Protein 5JQC (pdb70)

Radius of gyration: 29.65 Å; Cα contacts (8 Å, |Δi|>4): 615; chains: 1; bounding box: 60×85×47 Å

InterPro domains:
  IPR002901 Mannosyl-glycoprotein endo-beta-N-acetylglucosamidase-like domain [PF01832] (100-239)
  IPR002901 Mannosyl-glycoprotein endo-beta-N-acetylglucosamidase-like domain [SM00047] (79-243)
  IPR025987 GW domain [PF13457] (252-326)
  IPR025987 GW domain [PF13457] (336-408)
  IPR025987 GW domain [PF13457] (416-491)
  IPR025987 GW domain [PF13457] (497-571)
  IPR025987 GW domain [PS51780] (251-331)
  IPR025987 GW domain [PS51780] (334-413)
  IPR025987 GW domain [PS51780] (416-496)
  IPR025987 GW domain [PS51780] (497-572)
  IPR038200 GW domain superfamily [G3DSA:2.30.30.170] (245-329)
  IPR038200 GW domain superfamily [G3DSA:2.30.30.170] (330-410)
  IPR038200 GW domain superfamily [G3DSA:2.30.30.170] (411-491)
  IPR038200 GW domain superfamily [G3DSA:2.30.30.170] (492-572)
  IPR051056 Glycosyl Hydrolase Family 73 [PTHR33308] (3-323)

Foldseek 3Di:
DQAWDFPDKDFDWFKKAQAPFQVDFFFQADARHDPRNPDGPHTCVVRHRPMWIWTMWIDTPVAIKTFIAHVNHTDGMHPVRIGTFDDWPPKDWDWWKWFQAAQAVWWFWAADPRGPPIDTPGRGRVVRHRAMWTFTMWTDDPRWIWTFIDGPPHTRHITTPVRTDIAWDFPDKDFDWDKDAFAPQQVDAFFAADARRDPRNPGPGTCPVRHRHIWIFTMWTDTPVAIKTFIDDPNDTDGMHPVRD

B-factor: mean 66.76, std 16.33, range [37.86, 206.11]

Nearest PDB structures (foldseek):
  5jqc-assembly1_A  TM=1.004E+00  e=2.169E-44  Listeria monocytogenes EGD-e
  1m9s-assembly1_A  TM=3.839E-01  e=9.469E-14  Listeria monocytogenes
  7kwi-assembly1_A  TM=5.236E-01  e=1.252E-05  Staphylococcus epidermidis
  7qep-assembly1_S4  TM=3.879E-01  e=3.361E+00  Encephalitozoon cuniculi GB-M1

Secondary structure (DSSP, 8-state):
--S----EEEEEEEEEEE-S-TT-EE-SSSTTSSSTTTS--EESGGGTT-EEEEEEEEEETTEEEEEEEETTEEEE--GGGEEEPP--EEEEEEEEEEEESSGGGS-EESSSTTSTT--EEES--GGGTT-EEEEEEEEEETTEEEEEEEETTEEEEEEEGGGEEEPPP--EEEEEEEEEEE-S-TTSEE-SSSTTSSTT---SEEGGGGTTEEEEEEEEEEETTEEEEEEEETTEEEE--GGG-

Organism: Listeria monocytogenes serovar 1/2a (strain ATCC BAA-679 / EGD-e) (NCBI:txid169963)

Solvent-accessible surface area: 13420 Å² total

Structure (mmCIF, N/CA/C/O backbone):
data_5JQC
#
_entry.id   5JQC
#
_cell.length_a   39.468
_cell.length_b   89.323
_cell.length_c   94.441
_cell.angle_alpha   90.000
_cell.angle_beta   90.000
_cell.angle_gamma   90.000
#
_symmetry.space_group_name_H-M   'P 21 21 21'
#
loop_
_entity.id
_entity.type
_entity.pdbx_description
1 polymer 'Lmo1076 protein'
2 non-polymer GLYCEROL
3 non-polymer 'SULFATE ION'
4 non-polymer DI(HYDROXYETHYL)ETHER
5 water water
#
loop_
_atom_site.group_PDB
_atom_site.id
_atom_site.type_symbol
_atom_site.label_atom_id
_atom_site.label_alt_id
_atom_site.label_comp_id
_atom_site.label_asym_id
_atom_site.label_entity_id
_atom_site.label_seq_id
_atom_site.pdbx_PDB_ins_code
_atom_site.Cartn_x
_atom_site.Cartn_y
_atom_site.Cartn_z
_atom_site.occupancy
_atom_site.B_iso_or_equiv
_atom_site.auth_seq_id
_atom_site.auth_comp_id
_atom_site.auth_asym_id
_atom_site.auth_atom_id
_atom_site.pdbx_PDB_model_num
ATOM 1 N N . THR A 1 12 ? 6.603 104.682 23.936 1.00 76.52 244 THR A N 1
ATOM 2 C CA . THR A 1 12 ? 6.877 103.829 25.105 1.00 85.80 244 THR A CA 1
ATOM 3 C C . THR A 1 12 ? 5.642 102.978 25.462 1.00 89.88 244 THR A C 1
ATOM 4 O O . THR A 1 12 ? 5.643 102.200 26.434 1.00 92.48 244 THR A O 1
ATOM 8 N N . LEU A 1 13 ? 4.574 103.131 24.674 1.00 88.54 245 LEU A N 1
ATOM 9 C CA . LEU A 1 13 ? 3.444 102.220 24.821 1.00 85.45 245 LEU A CA 1
ATOM 10 C C . LEU A 1 13 ? 3.824 100.822 24.350 1.00 83.30 245 LEU A C 1
ATOM 11 O O . LEU A 1 13 ? 3.522 99.830 25.028 1.00 80.89 245 LEU A O 1
ATOM 13 N N . TYR A 1 14 ? 4.509 100.739 23.203 1.00 77.45 246 TYR A N 1
ATOM 14 C CA . TYR A 1 14 ? 4.956 99.499 22.585 1.00 67.94 246 TYR A CA 1
ATOM 15 C C . TYR A 1 14 ? 6.475 99.392 22.626 1.00 65.10 246 TYR A C 1
ATOM 16 O O . TYR A 1 14 ? 7.189 100.400 22.699 1.00 64.15 246 TYR A O 1
ATOM 25 N N . ASP A 1 15 ? 6.951 98.146 22.542 1.00 60.77 247 ASP A N 1
ATOM 26 C CA . ASP A 1 15 ? 8.363 97.784 22.551 1.00 51.85 247 ASP A CA 1
ATOM 27 C C . ASP A 1 15 ? 8.925 97.671 21.137 1.00 54.91 247 ASP A C 1
ATOM 28 O O . ASP A 1 15 ? 8.284 97.125 20.240 1.00 52.22 247 ASP A O 1
ATOM 33 N N . THR A 1 16 ? 10.155 98.158 20.965 1.00 52.74 248 THR A N 1
ATOM 34 C CA . THR A 1 16 ? 10.862 98.044 19.701 1.00 54.50 248 THR A CA 1
ATOM 35 C C . THR A 1 16 ? 11.272 96.606 19.421 1.00 59.62 248 THR A C 1
ATOM 36 O O . THR A 1 16 ? 11.734 95.893 20.320 1.00 57.89 248 THR A O 1
ATOM 40 N N . ILE A 1 17 ? 11.113 96.191 18.163 1.00 61.61 249 ILE A N 1
ATOM 41 C CA . ILE A 1 17 ? 11.655 94.921 17.676 1.00 53.92 249 ILE A CA 1
ATOM 42 C C . ILE A 1 17 ? 13.145 95.130 17.407 1.00 55.66 249 ILE A C 1
ATOM 43 O O . ILE A 1 17 ? 13.526 95.867 16.495 1.00 61.34 249 ILE A O 1
ATOM 48 N N . LYS A 1 18 ? 13.993 94.480 18.207 1.00 49.79 250 LYS A N 1
ATOM 49 C CA . LYS A 1 18 ? 15.429 94.739 18.140 1.00 48.70 250 LYS A CA 1
ATOM 50 C C . LYS A 1 18 ? 16.133 93.849 17.120 1.00 50.62 250 LYS A C 1
ATOM 51 O O . LYS A 1 18 ? 17.196 94.222 16.607 1.00 52.62 250 LYS A O 1
ATOM 57 N N . GLN A 1 19 ? 15.599 92.644 16.892 1.00 53.49 251 GLN A N 1
ATOM 58 C CA . GLN A 1 19 ? 16.169 91.651 15.987 1.00 54.85 251 GLN A CA 1
ATOM 59 C C . GLN A 1 19 ? 15.054 90.776 15.445 1.00 51.17 251 GLN A C 1
ATOM 60 O O . GLN A 1 19 ? 14.087 90.466 16.140 1.00 52.10 251 GLN A O 1
ATOM 66 N N . GLN A 1 20 ? 15.206 90.365 14.195 1.00 56.49 252 GLN A N 1
ATOM 67 C CA . GLN A 1 20 ? 14.242 89.432 13.631 1.00 64.88 252 GLN A CA 1
ATOM 68 C C . GLN A 1 20 ? 14.954 88.534 12.633 1.00 64.43 252 GLN A C 1
ATOM 69 O O . GLN A 1 20 ? 15.868 88.986 11.942 1.00 63.95 252 GLN A O 1
ATOM 75 N N . LYS A 1 21 ? 14.541 87.272 12.557 1.00 63.14 253 LYS A N 1
ATOM 76 C CA . LYS A 1 21 ? 15.137 86.406 11.550 1.00 56.32 253 LYS A CA 1
ATOM 77 C C . LYS A 1 21 ? 14.191 85.268 11.229 1.00 56.47 253 LYS A C 1
ATOM 78 O O . LYS A 1 21 ? 13.445 84.788 12.092 1.00 58.04 253 LYS A O 1
ATOM 84 N N . ASN A 1 22 ? 14.242 84.845 9.973 1.00 55.15 254 ASN A N 1
ATOM 85 C CA . ASN A 1 22 ? 13.595 83.616 9.551 1.00 54.13 254 ASN A CA 1
ATOM 86 C C . ASN A 1 22 ? 14.415 82.423 10.007 1.00 51.64 254 ASN A C 1
ATOM 87 O O . ASN A 1 22 ? 15.651 82.459 10.000 1.00 53.05 254 ASN A O 1
ATOM 92 N N . VAL A 1 23 ? 13.719 81.352 10.380 1.00 52.11 255 VAL A N 1
ATOM 93 C CA . VAL A 1 23 ? 14.338 80.112 10.828 1.00 52.70 255 VAL A CA 1
ATOM 94 C C . VAL A 1 23 ? 13.537 78.948 10.249 1.00 52.37 255 VAL A C 1
ATOM 95 O O . VAL A 1 23 ? 12.425 79.114 9.744 1.00 53.26 255 VAL A O 1
ATOM 99 N N . SER A 1 24 ? 14.118 77.753 10.321 1.00 55.41 256 SER A N 1
ATOM 100 C CA . SER A 1 24 ? 13.401 76.525 9.959 1.00 56.59 256 SER A CA 1
ATOM 101 C C . SER A 1 24 ? 13.692 75.502 11.050 1.00 54.29 256 SER A C 1
ATOM 102 O O . SER A 1 24 ? 14.793 74.943 11.120 1.00 59.74 256 SER A O 1
ATOM 105 N N . GLU A 1 25 ? 12.710 75.285 11.922 1.00 52.43 257 GLU A N 1
ATOM 106 C CA . GLU A 1 25 ? 12.865 74.395 13.060 1.00 55.42 257 GLU A CA 1
ATOM 107 C C . GLU A 1 25 ? 11.557 73.663 13.302 1.00 54.60 257 GLU A C 1
ATOM 108 O O . GLU A 1 25 ? 10.473 74.182 13.023 1.00 55.43 257 GLU A O 1
ATOM 114 N N . ASP A 1 26 ? 11.673 72.458 13.836 1.00 58.33 258 ASP A N 1
ATOM 115 C CA . ASP A 1 26 ? 10.542 71.753 14.416 1.00 60.94 258 ASP A CA 1
ATOM 116 C C . ASP A 1 26 ? 10.595 71.884 15.931 1.00 60.07 258 ASP A C 1
ATOM 117 O O . ASP A 1 26 ? 11.676 71.923 16.530 1.00 58.59 258 ASP A O 1
ATOM 122 N N . ALA A 1 27 ? 9.425 71.957 16.553 1.00 59.49 259 ALA A N 1
ATOM 123 C CA . ALA A 1 27 ? 9.393 72.072 17.999 1.00 59.79 259 ALA A CA 1
ATOM 124 C C . ALA A 1 27 ? 8.077 71.517 18.509 1.00 66.20 259 ALA A C 1
ATOM 125 O O . ALA A 1 27 ? 7.104 71.374 17.759 1.00 67.39 259 ALA A O 1
ATOM 127 N N . LYS A 1 28 ? 8.062 71.216 19.802 1.00 69.24 260 LYS A N 1
ATOM 128 C CA . LYS A 1 28 ? 6.856 70.823 20.510 1.00 70.16 260 LYS A CA 1
ATOM 129 C C . LYS A 1 28 ? 6.511 71.899 21.528 1.00 72.26 260 LYS A C 1
ATOM 130 O O . LYS A 1 28 ? 7.350 72.260 22.362 1.00 74.32 260 LYS A O 1
ATOM 136 N N . VAL A 1 29 ? 5.280 72.405 21.457 1.00 69.72 261 VAL A N 1
ATOM 137 C CA . VAL A 1 29 ? 4.755 73.278 22.502 1.00 71.89 261 VAL A CA 1
ATOM 138 C C . VAL A 1 29 ? 4.627 72.490 23.802 1.00 69.42 261 VAL A C 1
ATOM 139 O O . VAL A 1 29 ? 4.025 71.411 23.837 1.00 76.39 261 VAL A O 1
ATOM 143 N N . VAL A 1 30 ? 5.193 73.025 24.880 1.00 66.75 262 VAL A N 1
ATOM 144 C CA . VAL A 1 30 ? 5.211 72.343 26.171 1.00 69.69 262 VAL A CA 1
ATOM 145 C C . VAL A 1 30 ? 4.829 73.337 27.263 1.00 76.30 262 VAL A C 1
ATOM 146 O O . VAL A 1 30 ? 5.456 74.399 27.380 1.00 79.16 262 VAL A O 1
ATOM 150 N N . LYS A 1 31 ? 3.816 72.988 28.064 1.00 73.07 263 LYS A N 1
ATOM 151 C CA . LYS A 1 31 ? 3.421 73.740 29.258 1.00 69.03 263 LYS A CA 1
ATOM 152 C C . LYS A 1 31 ? 3.296 75.228 28.949 1.00 73.50 263 LYS A C 1
ATOM 153 O O . LYS A 1 31 ? 3.918 76.080 29.586 1.00 71.85 263 LYS A O 1
ATOM 155 N N . ALA A 1 32 ? 2.480 75.523 27.936 1.00 74.32 264 ALA A N 1
ATOM 156 C CA . ALA A 1 32 ? 2.321 76.874 27.418 1.00 74.60 264 ALA A CA 1
ATOM 157 C C . ALA A 1 32 ? 0.982 77.490 27.806 1.00 80.72 264 ALA A C 1
ATOM 158 O O . ALA A 1 32 ? 0.459 78.351 27.097 1.00 80.07 264 ALA A O 1
ATOM 160 N N . ASP A 1 33 ? 0.418 77.059 28.933 1.00 87.38 265 ASP A N 1
ATOM 161 C CA . ASP A 1 33 ? -0.849 77.621 29.381 1.00 88.08 265 ASP A CA 1
ATOM 162 C C . ASP A 1 33 ? -0.690 79.068 29.827 1.00 84.88 265 ASP A C 1
ATOM 163 O O . ASP A 1 33 ? -1.605 79.877 29.639 1.00 85.61 265 ASP A O 1
ATOM 168 N N . GLY A 1 34 ? 0.460 79.413 30.401 1.00 80.43 266 GLY A N 1
ATOM 169 C CA . GLY A 1 34 ? 0.688 80.758 30.888 1.00 77.55 266 GLY A CA 1
ATOM 170 C C . GLY A 1 34 ? 1.267 81.719 29.866 1.00 77.60 266 GLY A C 1
ATOM 171 O O . GLY A 1 34 ? 1.853 82.737 30.242 1.00 75.90 266 GLY A O 1
ATOM 172 N N . HIS A 1 35 ? 1.114 81.425 28.576 1.00 74.92 267 HIS A N 1
ATOM 173 C CA . HIS A 1 35 ? 1.612 82.294 27.519 1.00 70.42 267 HIS A CA 1
ATOM 174 C C . HIS A 1 35 ? 0.508 82.600 26.521 1.00 74.49 267 HIS A C 1
ATOM 175 O O . HIS A 1 35 ? -0.436 81.822 26.355 1.00 77.49 267 HIS A O 1
ATOM 182 N N . GLY A 1 36 ? 0.659 83.725 25.826 1.00 71.80 268 GLY A N 1
ATOM 183 C CA . GLY A 1 36 ? -0.310 84.168 24.843 1.00 74.19 268 GLY A CA 1
ATOM 184 C C . GLY A 1 36 ? 0.173 83.962 23.419 1.00 73.10 268 GLY A C 1
ATOM 185 O O . GLY A 1 36 ? 1.377 83.940 23.151 1.00 72.26 268 GLY A O 1
ATOM 186 N N . VAL A 1 37 ? -0.784 83.797 22.507 1.00 74.26 269 VAL A N 1
ATOM 187 C CA . VAL A 1 37 ? -0.537 83.815 21.069 1.00 76.03 269 VAL A CA 1
ATOM 188 C C . VAL A 1 37 ? -0.976 85.173 20.546 1.00 75.97 269 VAL A C 1
ATOM 189 O O . VAL A 1 37 ? -2.037 85.680 20.931 1.00 78.63 269 VAL A O 1
ATOM 193 N N . TYR A 1 38 ? -0.162 85.775 19.679 1.00 73.70 270 TYR A N 1
ATOM 194 C CA . TYR A 1 38 ? -0.407 87.134 19.219 1.00 72.65 270 TYR A CA 1
ATOM 195 C C . TYR A 1 38 ? -0.257 87.192 17.704 1.00 73.71 270 TYR A C 1
ATOM 196 O O . TYR A 1 38 ? 0.419 86.361 17.091 1.00 74.80 270 TYR A O 1
ATOM 205 N N . SER A 1 39 ? -0.924 88.176 17.098 1.00 74.38 271 SER A N 1
ATOM 206 C CA . SER A 1 39 ? -0.764 88.382 15.667 1.00 75.91 271 SER A CA 1
ATOM 207 C C . SER A 1 39 ? 0.669 88.754 15.315 1.00 77.29 271 SER A C 1
ATOM 208 O O . SER A 1 39 ? 1.103 88.541 14.178 1.00 81.97 271 SER A O 1
ATOM 211 N N . GLY A 1 40 ? 1.411 89.321 16.263 1.00 73.62 272 GLY A N 1
ATOM 212 C CA . GLY A 1 40 ? 2.776 89.727 16.011 1.00 65.35 272 GLY A CA 1
ATOM 213 C C . GLY A 1 40 ? 3.619 89.545 17.249 1.00 62.83 272 GLY A C 1
ATOM 214 O O . GLY A 1 40 ? 3.119 89.088 18.278 1.00 67.91 272 GLY A O 1
ATOM 215 N N . ILE A 1 41 ? 4.906 89.874 17.150 1.00 55.92 273 ILE A N 1
ATOM 216 C CA . ILE A 1 41 ? 5.762 89.890 18.323 1.00 55.50 273 ILE A CA 1
ATOM 217 C C . ILE A 1 41 ? 5.089 90.727 19.397 1.00 62.92 273 ILE A C 1
ATOM 218 O O . ILE A 1 41 ? 4.667 91.862 19.143 1.00 71.27 273 ILE A O 1
ATOM 223 N N . TYR A 1 42 ? 4.995 90.174 20.606 1.00 58.53 274 TYR A N 1
ATOM 224 C CA . TYR A 1 42 ? 4.172 90.768 21.652 1.00 58.20 274 TYR A CA 1
ATOM 225 C C . TYR A 1 42 ? 4.495 92.242 21.892 1.00 61.40 274 TYR A C 1
ATOM 226 O O . TYR A 1 42 ? 5.661 92.650 21.955 1.00 57.76 274 TYR A O 1
ATOM 235 N N . ASN A 1 43 ? 3.430 93.043 21.994 1.00 63.28 275 ASN A N 1
ATOM 236 C CA . ASN A 1 43 ? 3.491 94.436 22.445 1.00 63.49 275 ASN A CA 1
ATOM 237 C C . ASN A 1 43 ? 4.371 95.306 21.543 1.00 64.87 275 ASN A C 1
ATOM 238 O O . ASN A 1 43 ? 5.056 96.227 22.004 1.00 64.46 275 ASN A O 1
ATOM 243 N N . THR A 1 44 ? 4.343 95.021 20.242 1.00 62.93 276 THR A N 1
ATOM 244 C CA . THR A 1 44 ? 5.014 95.845 19.249 1.00 63.69 276 THR A CA 1
ATOM 245 C C . THR A 1 44 ? 4.048 96.735 18.476 1.00 66.88 276 THR A C 1
ATOM 246 O O . THR A 1 44 ? 4.493 97.679 17.810 1.00 65.89 276 THR A O 1
ATOM 250 N N . SER A 1 45 ? 2.746 96.468 18.563 1.00 68.36 277 SER A N 1
ATOM 251 C CA . SER A 1 45 ? 1.708 97.301 17.969 1.00 69.84 277 SER A CA 1
ATOM 252 C C . SER A 1 45 ? 0.418 97.077 18.752 1.00 73.79 277 SER A C 1
ATOM 253 O O . SER A 1 45 ? 0.349 96.239 19.658 1.00 71.03 277 SER A O 1
ATOM 256 N N . ALA A 1 46 ? -0.612 97.847 18.390 1.00 78.45 278 ALA A N 1
ATOM 257 C CA . ALA A 1 46 ? -1.934 97.632 18.969 1.00 78.50 278 ALA A CA 1
ATOM 258 C C . ALA A 1 46 ? -2.418 96.210 18.706 1.00 79.13 278 ALA A C 1
ATOM 259 O O . ALA A 1 46 ? -2.942 95.543 19.608 1.00 80.06 278 ALA A O 1
ATOM 261 N N . ALA A 1 47 ? -2.233 95.722 17.477 1.00 80.23 279 ALA A N 1
ATOM 262 C CA . ALA A 1 47 ? -2.668 94.368 17.145 1.00 79.13 279 ALA A CA 1
ATOM 263 C C . ALA A 1 47 ? -1.908 93.325 17.961 1.00 82.80 279 ALA A C 1
ATOM 264 O O . ALA A 1 47 ? -2.495 92.337 18.423 1.00 86.22 279 ALA A O 1
ATOM 266 N N . SER A 1 48 ? -0.610 93.545 18.178 1.00 79.35 280 SER A N 1
ATOM 267 C CA . SER A 1 48 ? 0.226 92.591 18.895 1.00 73.85 280 SER A CA 1
ATOM 268 C C . SER A 1 48 ? 0.108 92.704 20.409 1.00 74.10 280 SER A C 1
ATOM 269 O O . SER A 1 48 ? 0.834 92.003 21.125 1.00 73.03 280 SER A O 1
ATOM 272 N N . ALA A 1 49 ? -0.772 93.560 20.919 1.00 76.08 281 ALA A N 1
ATOM 273 C CA . ALA A 1 49 ? -0.920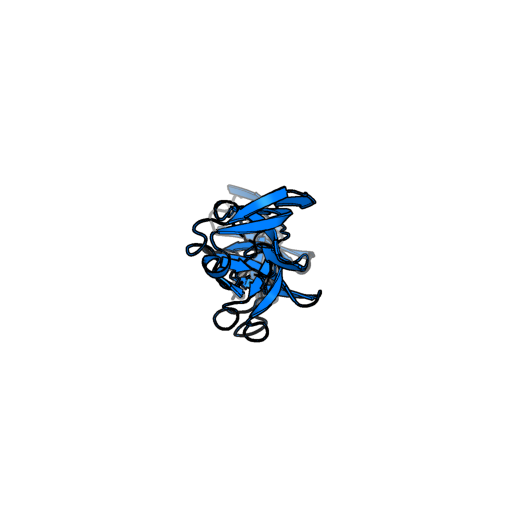 93.721 22.358 1.00 75.84 281 ALA A CA 1
ATOM 274 C C . ALA A 1 49 ? -2.072 92.908 22.937 1.00 80.86 281 ALA A C 1
ATOM 275 O O . ALA A 1 49 ? -2.012 92.502 24.107 1.00 78.87 281 ALA A O 1
ATOM 277 N N . LYS A 1 50 ? -3.114 92.666 22.142 1.00 83.67 282 LYS A N 1
ATOM 278 C CA . LYS A 1 50 ? -4.262 91.876 22.563 1.00 82.63 282 LYS A CA 1
ATOM 279 C C . LYS A 1 50 ? -3.980 90.401 22.316 1.00 87.77 282 LYS A C 1
ATOM 280 O O . LYS A 1 50 ? -3.611 90.005 21.203 1.00 91.64 282 LYS A O 1
ATOM 282 N N . LYS A 1 51 ? -4.169 89.598 23.358 1.00 87.28 283 LYS A N 1
ATOM 283 C CA . LYS A 1 51 ? -3.918 88.162 23.304 1.00 84.94 283 LYS A CA 1
ATOM 284 C C . LYS A 1 51 ? -4.942 87.461 22.409 1.00 87.55 283 LYS A C 1
ATOM 285 O O . LYS A 1 51 ? -6.151 87.586 22.630 1.00 92.53 283 LYS A O 1
ATOM 291 N N . LEU A 1 52 ? -4.461 86.727 21.393 1.00 87.03 284 LEU A N 1
ATOM 292 C CA . LEU A 1 52 ? -5.362 85.956 20.532 1.00 84.36 284 LEU A CA 1
ATOM 293 C C . LEU A 1 52 ? -5.941 84.762 21.274 1.00 89.37 284 LEU A C 1
ATOM 294 O O . LEU A 1 52 ? -7.133 84.459 21.145 1.00 94.18 284 LEU A O 1
ATOM 299 N N . SER A 1 53 ? -5.104 84.059 22.032 1.00 88.86 285 SER A N 1
ATOM 300 C CA . SER A 1 53 ? -5.519 82.932 22.859 1.00 86.92 285 SER A CA 1
ATOM 301 C C . SER A 1 53 ? -4.323 82.523 23.702 1.00 87.53 285 SER A C 1
ATOM 302 O O . SER A 1 53 ? -3.208 83.019 23.520 1.00 90.46 285 SER A O 1
ATOM 305 N N . THR A 1 54 ? -4.570 81.608 24.628 1.00 87.09 286 THR A N 1
ATOM 306 C CA . THR A 1 54 ? -3.480 81.019 25.380 1.00 87.66 286 THR A CA 1
ATOM 307 C C . THR A 1 54 ? -2.819 79.918 24.552 1.00 89.60 286 THR A C 1
ATOM 308 O O . THR A 1 54 ? -3.323 79.500 23.502 1.00 86.77 286 THR A O 1
ATOM 312 N N . GLY A 1 55 ? -1.666 79.452 25.035 1.00 89.31 287 GLY A N 1
ATOM 313 C CA . GLY A 1 55 ? -0.970 78.348 24.409 1.00 88.85 287 GLY A CA 1
ATOM 314 C C . GLY A 1 55 ? -1.462 76.975 24.794 1.00 90.12 287 GLY A C 1
ATOM 315 O O . GLY A 1 55 ? -1.002 75.979 24.225 1.00 90.83 287 GLY A O 1
ATOM 316 N N . ALA A 1 56 ? -2.391 76.900 25.748 1.00 88.35 288 ALA A N 1
ATOM 317 C CA . ALA A 1 56 ? -2.955 75.612 26.145 1.00 86.42 288 ALA A CA 1
ATOM 318 C C . ALA A 1 56 ? -3.518 74.796 24.983 1.00 86.00 288 ALA A C 1
ATOM 319 O O . ALA A 1 56 ? -3.249 73.581 24.945 1.00 84.06 288 ALA A O 1
ATOM 321 N N . PRO A 1 57 ? -4.274 75.354 24.025 1.00 85.82 289 PRO A N 1
ATOM 322 C CA . PRO A 1 57 ? -4.800 74.506 22.939 1.00 89.20 289 PRO A CA 1
ATOM 323 C C . PRO A 1 57 ? -3.729 73.731 22.187 1.00 91.78 289 PRO A C 1
ATOM 324 O O . PRO A 1 57 ? -4.045 72.709 21.566 1.00 96.46 289 PRO A O 1
ATOM 328 N N . TYR A 1 58 ? -2.472 74.167 22.239 1.00 88.43 290 TYR A N 1
ATOM 329 C CA . TYR A 1 58 ? -1.413 73.587 21.429 1.00 81.62 290 TYR A CA 1
ATOM 330 C C . TYR A 1 58 ? -0.414 72.784 22.251 1.00 78.05 290 TYR A C 1
ATOM 331 O O . TYR A 1 58 ? 0.656 72.449 21.738 1.00 77.81 290 TYR A O 1
ATOM 340 N N . ASN A 1 59 ? -0.729 72.462 23.503 1.00 77.04 291 ASN A N 1
ATOM 341 C CA . ASN A 1 59 ? 0.222 71.731 24.330 1.00 77.30 291 ASN A CA 1
ATOM 342 C C . ASN A 1 59 ? 0.485 70.350 23.751 1.00 75.21 291 ASN A C 1
ATOM 343 O O . ASN A 1 59 ? -0.444 69.649 23.345 1.00 74.18 291 ASN A O 1
ATOM 348 N N . ASN A 1 60 ? 1.767 69.982 23.696 1.00 76.89 292 ASN A N 1
ATOM 349 C CA . ASN A 1 60 ? 2.286 68.698 23.224 1.00 77.52 292 ASN A CA 1
ATOM 350 C C . ASN A 1 60 ? 2.080 68.453 21.737 1.00 74.56 292 ASN A C 1
ATOM 351 O O . ASN A 1 60 ? 2.393 67.358 21.254 1.00 75.68 292 ASN A O 1
ATOM 356 N N . LYS A 1 61 ? 1.574 69.431 20.994 1.00 70.85 293 LYS A N 1
ATOM 357 C CA . LYS A 1 61 ? 1.467 69.300 19.555 1.00 72.90 293 LYS A CA 1
ATOM 358 C C . LYS A 1 61 ? 2.771 69.766 18.919 1.00 75.69 293 LYS A C 1
ATOM 359 O O . LYS A 1 61 ? 3.432 70.679 19.424 1.00 76.27 293 LYS A O 1
ATOM 361 N N . ASP A 1 62 ? 3.157 69.107 17.831 1.00 72.34 294 ASP A N 1
ATOM 362 C CA . ASP A 1 62 ? 4.358 69.483 17.100 1.00 70.82 294 ASP A CA 1
ATOM 363 C C . ASP A 1 62 ? 4.051 70.623 16.137 1.00 74.81 294 ASP A C 1
ATOM 364 O O . ASP A 1 62 ? 2.999 70.648 15.487 1.00 78.92 294 ASP A O 1
ATOM 369 N N . VAL A 1 63 ? 4.979 71.575 16.042 1.00 67.57 295 VAL A N 1
ATOM 370 C CA . VAL A 1 63 ? 4.778 72.768 15.238 1.00 62.40 295 VAL A CA 1
ATOM 371 C C . VAL A 1 63 ? 6.060 73.058 14.480 1.00 61.07 295 VAL A C 1
ATOM 372 O O . VAL A 1 63 ? 7.122 72.499 14.762 1.00 62.59 295 VAL A O 1
ATOM 376 N N . LYS A 1 64 ? 5.935 73.948 13.509 1.00 63.16 296 LYS A N 1
ATOM 377 C CA . LYS A 1 64 ? 7.052 74.450 12.728 1.00 65.13 296 LYS A CA 1
ATOM 378 C C . LYS A 1 64 ? 7.331 75.880 13.166 1.00 60.98 296 LYS A C 1
ATOM 379 O O . LYS A 1 64 ? 6.398 76.673 13.323 1.00 62.21 296 LYS A O 1
ATOM 385 N N . ILE A 1 65 ? 8.600 76.213 13.362 1.00 57.87 297 ILE A N 1
ATOM 386 C CA . ILE A 1 65 ? 8.983 77.560 13.759 1.00 56.77 297 ILE A CA 1
ATOM 387 C C . ILE A 1 65 ? 9.549 78.248 12.533 1.00 60.82 297 ILE A C 1
ATOM 388 O O . ILE A 1 65 ? 10.531 77.777 11.946 1.00 59.71 297 ILE A O 1
ATOM 393 N N . LEU A 1 66 ? 8.939 79.377 12.165 1.00 63.78 298 LEU A N 1
ATOM 394 C CA . LEU A 1 66 ? 9.233 80.095 10.933 1.00 62.49 298 LEU A CA 1
ATOM 395 C C . LEU A 1 66 ? 10.066 81.352 11.144 1.00 56.36 298 LEU A C 1
ATOM 396 O O . LEU A 1 66 ? 10.915 81.679 10.308 1.00 52.12 298 LEU A O 1
ATOM 401 N N . LYS A 1 67 ? 9.827 82.090 12.222 1.00 54.03 299 LYS A N 1
ATOM 402 C CA . LYS A 1 67 ? 10.538 83.336 12.461 1.00 53.73 299 LYS A CA 1
ATOM 403 C C . LYS A 1 67 ? 10.770 83.473 13.954 1.00 49.29 299 LYS A C 1
ATOM 404 O O . LYS A 1 67 ? 10.050 82.885 14.764 1.00 49.42 299 LYS A O 1
ATOM 410 N N . GLU A 1 68 ? 11.778 84.267 14.310 1.00 48.12 300 GLU A N 1
ATOM 411 C CA . GLU A 1 68 ? 11.994 84.668 15.696 1.00 46.84 300 GLU A CA 1
ATOM 412 C C . GLU A 1 68 ? 12.230 86.164 15.719 1.00 52.66 300 GLU A C 1
ATOM 413 O O . GLU A 1 68 ? 12.834 86.709 14.796 1.00 56.01 300 GLU A O 1
ATOM 419 N N . GLY A 1 69 ? 11.772 86.816 16.784 1.00 56.33 301 GLY A N 1
ATOM 420 C CA . GLY A 1 69 ? 11.977 88.242 16.979 1.00 57.25 301 GLY A CA 1
ATOM 421 C C . GLY A 1 69 ? 12.119 88.568 18.454 1.00 57.33 301 GLY A C 1
ATOM 422 O O . GLY A 1 69 ? 11.470 87.939 19.301 1.00 62.00 301 GLY A O 1
ATOM 423 N N . THR A 1 70 ? 12.978 89.523 18.787 1.00 50.32 302 THR A N 1
ATOM 424 C CA . THR A 1 70 ? 13.231 89.848 20.180 1.00 52.47 302 THR A CA 1
ATOM 425 C C . THR A 1 70 ? 12.792 91.273 20.473 1.00 51.63 302 THR A C 1
ATOM 426 O O . THR A 1 70 ? 12.793 92.133 19.587 1.00 51.71 302 THR A O 1
ATOM 430 N N . THR A 1 71 ? 12.360 91.492 21.711 1.00 54.99 303 THR A N 1
ATOM 431 C CA . THR A 1 71 ? 12.197 92.825 22.273 1.00 51.14 303 THR A CA 1
ATOM 432 C C . THR A 1 71 ? 12.827 92.821 23.652 1.00 55.11 303 THR A C 1
ATOM 433 O O . THR A 1 71 ? 13.284 91.777 24.135 1.00 61.35 303 THR A O 1
ATOM 437 N N . SER A 1 72 ? 12.796 93.970 24.322 1.00 55.48 304 SER A N 1
ATOM 438 C CA . SER A 1 72 ? 13.279 94.055 25.693 1.00 51.01 304 SER A CA 1
ATOM 439 C C . SER A 1 72 ? 12.614 93.046 26.640 1.00 48.46 304 SER A C 1
ATOM 440 O O . SER A 1 72 ? 13.180 92.727 27.697 1.00 49.87 304 SER A O 1
ATOM 443 N N . ARG A 1 73 ? 11.439 92.521 26.296 1.00 44.47 305 ARG A N 1
ATOM 444 C CA . ARG A 1 73 ? 10.761 91.620 27.216 1.00 47.13 305 ARG A CA 1
ATOM 445 C C . ARG A 1 73 ? 11.019 90.141 26.946 1.00 54.51 305 ARG A C 1
ATOM 446 O O . ARG A 1 73 ? 10.660 89.321 27.794 1.00 57.84 305 ARG A O 1
ATOM 454 N N . GLY A 1 74 ? 11.613 89.772 25.808 1.00 55.22 306 GLY A N 1
ATOM 455 C CA . GLY A 1 74 ? 11.903 88.370 25.531 1.00 46.83 306 GLY A CA 1
ATOM 456 C C . GLY A 1 74 ? 11.961 88.111 24.033 1.00 53.45 306 GLY A C 1
ATOM 457 O O . GLY A 1 74 ? 12.043 89.042 23.233 1.00 53.52 306 GLY A O 1
ATOM 458 N N . THR A 1 75 ? 11.907 86.823 23.680 1.00 50.56 307 THR A N 1
ATOM 459 C CA . THR A 1 75 ? 11.939 86.363 22.295 1.00 46.39 307 THR A CA 1
ATOM 460 C C . THR A 1 75 ? 10.606 85.722 21.951 1.00 50.71 307 THR A C 1
ATOM 461 O O . THR A 1 75 ? 10.141 84.837 22.672 1.00 53.92 307 THR A O 1
ATOM 465 N N . TRP A 1 76 ? 9.989 86.185 20.864 1.00 52.80 308 TRP A N 1
ATOM 466 C CA . TRP A 1 76 ? 8.751 85.613 20.349 1.00 55.02 308 TRP A CA 1
ATOM 467 C C . TRP A 1 76 ? 9.025 84.919 19.018 1.00 54.46 308 TRP A C 1
ATOM 468 O O . TRP A 1 76 ? 9.788 85.433 18.194 1.00 59.25 308 TRP A O 1
ATOM 479 N N . VAL A 1 77 ? 8.408 83.752 18.811 1.00 53.16 309 VAL A N 1
ATOM 480 C CA . VAL A 1 77 ? 8.615 82.970 17.596 1.00 54.63 309 VAL A CA 1
ATOM 481 C C . VAL A 1 77 ? 7.278 82.716 16.901 1.00 58.26 309 VAL A C 1
ATOM 482 O O . VAL A 1 77 ? 6.256 82.465 17.549 1.00 59.96 309 VAL A O 1
ATOM 486 N N . GLN A 1 78 ? 7.292 82.784 15.565 1.00 57.26 310 GLN A N 1
ATOM 487 C CA . GLN A 1 78 ? 6.104 82.535 14.747 1.00 59.33 310 GLN A CA 1
ATOM 488 C C . GLN A 1 78 ? 6.022 81.054 14.396 1.00 59.58 310 GLN A C 1
ATOM 489 O O . GLN A 1 78 ? 6.839 80.556 13.616 1.00 57.76 310 GLN A O 1
ATOM 495 N N . PHE A 1 79 ? 5.028 80.362 14.949 1.00 63.54 311 PHE A N 1
ATOM 496 C CA . PHE A 1 79 ? 4.851 78.933 14.758 1.00 66.08 311 PHE A CA 1
ATOM 497 C C . PHE A 1 79 ? 3.610 78.648 13.925 1.00 75.25 311 PHE A C 1
ATOM 498 O O . PHE A 1 79 ? 2.681 79.458 13.853 1.00 79.89 311 PHE A O 1
ATOM 506 N N . SER A 1 80 ? 3.591 77.453 13.331 1.00 74.56 312 SER A N 1
ATOM 507 C CA . SER A 1 80 ? 2.512 77.006 12.463 1.00 76.62 312 SER A CA 1
ATOM 508 C C . SER A 1 80 ? 2.120 75.580 12.815 1.00 74.95 312 SER A C 1
ATOM 509 O O . SER A 1 80 ? 2.984 74.720 13.021 1.00 72.57 312 SER A O 1
ATOM 512 N N . LEU A 1 81 ? 0.816 75.331 12.873 1.00 76.96 313 LEU A N 1
ATOM 513 C CA . LEU A 1 81 ? 0.281 74.004 13.146 1.00 78.97 313 LEU A CA 1
ATOM 514 C C . LEU A 1 81 ? -0.250 73.414 11.846 1.00 82.64 313 LEU A C 1
ATOM 515 O O . LEU A 1 81 ? -1.148 73.990 11.220 1.00 82.05 313 LEU A O 1
ATOM 520 N N . ASN A 1 82 ? 0.301 72.264 11.454 1.00 82.45 314 ASN A N 1
ATOM 521 C CA . ASN A 1 82 ? -0.048 71.624 10.189 1.00 83.48 314 ASN A CA 1
ATOM 522 C C . ASN A 1 82 ? 0.062 72.622 9.050 1.00 81.93 314 ASN A C 1
ATOM 523 O O . ASN A 1 82 ? -0.833 72.744 8.218 1.00 81.31 314 ASN A O 1
ATOM 528 N N . ASN A 1 83 ? 1.162 73.373 9.051 1.00 87.21 315 ASN A N 1
ATOM 529 C CA . ASN A 1 83 ? 1.493 74.368 8.032 1.00 88.94 315 ASN A CA 1
ATOM 530 C C . ASN A 1 83 ? 0.471 75.504 7.957 1.00 90.08 315 ASN A C 1
ATOM 531 O O . ASN A 1 83 ? 0.472 76.277 6.993 1.00 90.88 315 ASN A O 1
ATOM 536 N N . LYS A 1 84 ? -0.396 75.631 8.964 1.00 89.74 316 LYS A N 1
ATOM 537 C CA . LYS A 1 84 ? -1.289 76.778 9.128 1.00 88.52 316 LYS A CA 1
ATOM 538 C C . LYS A 1 84 ? -0.695 77.675 10.210 1.00 87.18 316 LYS A C 1
ATOM 539 O O . LYS A 1 84 ? -0.699 77.296 11.387 1.00 86.17 316 LYS A O 1
ATOM 541 N N . VAL A 1 85 ? -0.169 78.852 9.824 1.00 84.57 317 VAL A N 1
ATOM 542 C CA . VAL A 1 85 ? 0.427 79.737 10.830 1.00 81.76 317 VAL A CA 1
ATOM 543 C C . VAL A 1 85 ? -0.619 80.080 11.879 1.00 82.90 317 VAL A C 1
ATOM 544 O O . VAL A 1 85 ? -1.785 80.354 11.568 1.00 84.62 317 VAL A O 1
ATOM 548 N N . ILE A 1 86 ? -0.208 80.030 13.137 1.00 81.60 318 ILE A N 1
ATOM 549 C CA . ILE A 1 86 ? -1.078 80.362 14.246 1.00 81.78 318 ILE A CA 1
ATOM 550 C C . ILE A 1 86 ? -0.823 81.772 14.744 1.00 85.89 318 ILE A C 1
ATOM 551 O O . ILE A 1 86 ? -1.759 82.534 14.985 1.00 90.28 318 ILE A O 1
ATOM 556 N N . GLY A 1 87 ? 0.441 82.138 14.887 1.00 85.68 319 GLY A N 1
ATOM 557 C CA . GLY A 1 87 ? 0.802 83.459 15.380 1.00 80.71 319 GLY A CA 1
ATOM 558 C C . GLY A 1 87 ? 2.198 83.428 15.981 1.00 77.06 319 GLY A C 1
ATOM 559 O O . GLY A 1 87 ? 3.049 82.639 15.564 1.00 79.34 319 GLY A O 1
ATOM 560 N N . TRP A 1 88 ? 2.400 84.294 16.970 1.00 70.12 320 TRP A N 1
ATOM 561 C CA . TRP A 1 88 ? 3.663 84.406 17.685 1.00 64.65 320 TRP A CA 1
ATOM 562 C C . TRP A 1 88 ? 3.466 84.080 19.153 1.00 65.20 320 TRP A C 1
ATOM 563 O O . TRP A 1 88 ? 2.458 84.461 19.751 1.00 69.94 320 TRP A O 1
ATOM 582 N N . ASP A 1 90 ? 5.939 83.410 23.014 1.00 61.62 322 ASP A N 1
ATOM 583 C CA . ASP A 1 90 ? 7.191 83.357 23.755 1.00 56.25 322 ASP A CA 1
ATOM 584 C C . ASP A 1 90 ? 7.951 82.086 23.410 1.00 55.53 322 ASP A C 1
ATOM 585 O O . ASP A 1 90 ? 7.418 80.979 23.527 1.00 58.53 322 ASP A O 1
ATOM 590 N N . LYS A 1 91 ? 9.208 82.255 22.994 1.00 56.61 323 LYS A N 1
ATOM 591 C CA . LYS A 1 91 ? 10.051 81.112 22.646 1.00 53.61 323 LYS A CA 1
ATOM 592 C C . LYS A 1 91 ? 10.128 80.090 23.775 1.00 56.18 323 LYS A C 1
ATOM 593 O O . LYS A 1 91 ? 10.292 78.890 23.515 1.00 58.92 323 LYS A O 1
ATOM 599 N N . ARG A 1 92 ? 9.998 80.537 25.027 1.00 55.44 324 ARG A N 1
ATOM 600 C CA . ARG A 1 92 ? 10.074 79.632 26.172 1.00 52.55 324 ARG A CA 1
ATOM 601 C C . ARG A 1 92 ? 8.920 78.639 26.199 1.00 53.05 324 ARG A C 1
ATOM 602 O O . ARG A 1 92 ? 9.033 77.584 26.829 1.00 55.18 324 ARG A O 1
ATOM 610 N N . ALA A 1 93 ? 7.819 78.939 25.521 1.00 55.51 325 ALA A N 1
ATOM 611 C CA . ALA A 1 93 ? 6.723 77.985 25.447 1.00 58.57 325 ALA A CA 1
ATOM 612 C C . ALA A 1 93 ? 7.033 76.751 24.593 1.00 62.33 325 ALA A C 1
ATOM 613 O O . ALA A 1 93 ? 6.172 75.872 24.492 1.00 65.30 325 ALA A O 1
ATOM 615 N N . PHE A 1 94 ? 8.226 76.639 23.986 1.00 61.57 326 PHE A N 1
ATOM 616 C CA . PHE A 1 94 ? 8.511 75.579 23.017 1.00 59.48 326 PHE A CA 1
ATOM 617 C C . PHE A 1 94 ? 9.764 74.789 23.390 1.00 59.98 326 PHE A C 1
ATOM 618 O O . PHE A 1 94 ? 10.717 75.336 23.953 1.00 59.98 326 PHE A O 1
ATOM 626 N N . VAL A 1 95 ? 9.773 73.504 23.009 1.00 60.88 327 VAL A N 1
ATOM 627 C CA . VAL A 1 95 ? 10.970 72.655 23.031 1.00 60.22 327 VAL A CA 1
ATOM 628 C C . VAL A 1 95 ? 11.354 72.322 21.588 1.00 61.34 327 VAL A C 1
ATOM 629 O O . VAL A 1 95 ? 10.629 71.592 20.897 1.00 63.37 327 VAL A O 1
ATOM 633 N N . TYR A 1 96 ? 12.491 72.852 21.131 1.00 58.42 328 TYR A N 1
ATOM 634 C CA . TYR A 1 96 ? 12.938 72.608 19.765 1.00 57.79 328 TYR A CA 1
ATOM 635 C C . TYR A 1 96 ? 13.511 71.204 19.641 1.00 64.07 328 TYR A C 1
ATOM 636 O O . TYR A 1 96 ? 14.259 70.743 20.512 1.00 64.16 328 TYR A O 1
ATOM 645 N N . TYR A 1 97 ? 13.166 70.528 18.540 1.00 59.62 329 TYR A N 1
ATOM 646 C CA . TYR A 1 97 ? 13.801 69.256 18.227 1.00 56.70 329 TYR A CA 1
ATOM 647 C C . TYR A 1 97 ? 15.184 69.497 17.624 1.00 55.02 329 TYR A C 1
ATOM 648 O O . TYR A 1 97 ? 15.347 70.366 16.764 1.00 65.01 329 TYR A O 1
ATOM 657 N N . PRO A 1 98 ? 16.190 68.755 18.059 1.00 51.85 330 PRO A N 1
ATOM 658 C CA . PRO A 1 98 ? 17.491 68.815 17.394 1.00 52.83 330 PRO A CA 1
ATOM 659 C C . PRO A 1 98 ? 17.392 68.173 16.024 1.00 53.96 330 PRO A C 1
ATOM 660 O O . PRO A 1 98 ? 16.528 67.330 15.778 1.00 58.66 330 PRO A O 1
ATOM 664 N N . LYS A 1 99 ? 18.294 68.567 15.129 1.00 54.70 331 LYS A N 1
ATOM 665 C CA . LYS A 1 99 ? 18.358 67.990 13.790 1.00 52.28 331 LYS A CA 1
ATOM 666 C C . LYS A 1 99 ? 19.564 67.065 13.671 1.00 53.05 331 LYS A C 1
ATOM 667 O O . LYS A 1 99 ? 20.602 67.294 14.302 1.00 53.93 331 LYS A O 1
ATOM 673 N N . ALA A 1 100 ? 19.417 66.012 12.866 1.00 53.57 332 ALA A N 1
ATOM 674 C CA . ALA A 1 100 ? 20.543 65.143 12.567 1.00 48.90 332 ALA A CA 1
ATOM 675 C C . ALA A 1 100 ? 21.545 65.895 11.709 1.00 51.65 332 ALA A C 1
ATOM 676 O O . ALA A 1 100 ? 21.165 66.675 10.834 1.00 57.13 332 ALA A O 1
ATOM 678 N N . THR A 1 101 ? 22.828 65.653 11.950 1.00 50.87 333 THR A N 1
ATOM 679 C CA . THR A 1 101 ? 23.879 66.185 11.092 1.00 55.83 333 THR A CA 1
ATOM 680 C C . THR A 1 101 ? 24.510 65.065 10.265 1.00 58.44 333 THR A C 1
ATOM 681 O O . THR A 1 101 ? 24.263 63.873 10.480 1.00 59.98 333 THR A O 1
ATOM 685 N N . ASN A 1 102 ? 25.337 65.472 9.305 1.00 59.66 334 ASN A N 1
ATOM 686 C CA . ASN A 1 102 ? 26.106 64.548 8.479 1.00 59.60 334 ASN A CA 1
ATOM 687 C C . ASN A 1 102 ? 25.192 63.559 7.754 1.00 58.96 334 ASN A C 1
ATOM 688 O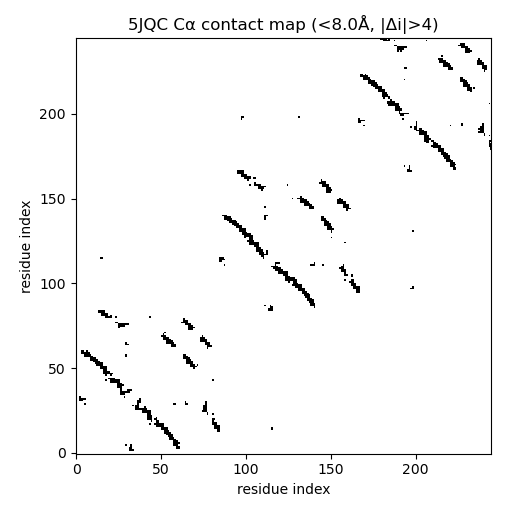 O . ASN A 1 102 ? 25.564 62.408 7.529 1.00 61.84 334 ASN A O 1
ATOM 693 N N . VAL A 1 103 ? 23.989 64.004 7.395 1.00 55.14 335 VAL A N 1
ATOM 694 C CA . VAL A 1 103 ? 22.968 63.134 6.817 1.00 56.29 335 VAL A CA 1
ATOM 695 C C . VAL A 1 103 ? 23.290 62.893 5.348 1.00 65.44 335 VAL A C 1
ATOM 696 O O . VAL A 1 103 ? 23.304 63.833 4.545 1.00 68.51 335 VAL A O 1
ATOM 700 N N . LYS A 1 104 ? 23.524 61.635 4.979 1.00 64.27 336 LYS A N 1
ATOM 701 C CA . LYS A 1 104 ? 23.751 61.339 3.571 1.00 59.58 336 LYS A CA 1
ATOM 702 C C . LYS A 1 104 ? 23.194 59.972 3.204 1.00 60.10 336 LYS A C 1
ATOM 703 O O . LYS A 1 104 ? 23.103 59.066 4.040 1.00 58.44 336 LYS A O 1
ATOM 709 N N . THR A 1 105 ? 22.797 59.858 1.938 1.00 59.31 337 THR A N 1
ATOM 710 C CA . THR A 1 105 ? 22.395 58.588 1.361 1.00 52.81 337 THR A CA 1
ATOM 711 C C . THR A 1 105 ? 23.596 57.652 1.269 1.00 57.20 337 THR A C 1
ATOM 712 O O . THR A 1 105 ? 24.728 58.088 1.039 1.00 58.29 337 THR A O 1
ATOM 716 N N . LEU A 1 106 ? 23.347 56.357 1.473 1.00 57.75 338 LEU A N 1
ATOM 717 C CA . LEU A 1 106 ? 24.381 55.334 1.466 1.00 58.73 338 LEU A CA 1
ATOM 718 C C . LEU A 1 106 ? 23.930 54.167 0.612 1.00 58.19 338 LEU A C 1
ATOM 719 O O . LEU A 1 106 ? 22.740 54.004 0.327 1.00 55.83 338 LEU A O 1
ATOM 724 N N . ASN A 1 107 ? 24.899 53.315 0.247 1.00 56.42 339 ASN A N 1
ATOM 725 C CA . ASN A 1 107 ? 24.601 52.064 -0.447 1.00 56.55 339 ASN A CA 1
ATOM 726 C C . ASN A 1 107 ? 25.558 50.981 0.058 1.00 58.36 339 ASN A C 1
ATOM 727 O O . ASN A 1 107 ? 26.479 50.539 -0.628 1.00 59.92 339 ASN A O 1
ATOM 732 N N . LEU A 1 108 ? 25.331 50.515 1.279 1.00 55.49 340 LEU A N 1
ATOM 733 C CA . LEU A 1 108 ? 26.193 49.526 1.899 1.00 52.21 340 LEU A CA 1
ATOM 734 C C . LEU A 1 108 ? 25.381 48.286 2.214 1.00 50.54 340 LEU A C 1
ATOM 735 O O . LEU A 1 108 ? 24.147 48.323 2.259 1.00 53.36 340 LEU A O 1
ATOM 740 N N . THR A 1 109 ? 26.084 47.182 2.446 1.00 48.74 341 THR A N 1
ATOM 741 C CA . THR A 1 109 ? 25.462 46.013 3.037 1.00 51.44 341 THR A CA 1
ATOM 742 C C . THR A 1 109 ? 26.318 45.517 4.188 1.00 49.99 341 THR A C 1
ATOM 743 O O . THR A 1 109 ? 27.532 45.752 4.238 1.00 47.10 341 THR A O 1
ATOM 747 N N . GLY A 1 110 ? 25.672 44.822 5.112 1.00 49.48 342 GLY A N 1
ATOM 748 C CA . GLY A 1 110 ? 26.392 44.277 6.242 1.00 46.92 342 GLY A CA 1
ATOM 749 C C . GLY A 1 110 ? 25.502 43.334 7.010 1.00 47.40 342 GLY A C 1
ATOM 750 O O . GLY A 1 110 ? 24.371 43.041 6.611 1.00 47.72 342 GLY A O 1
ATOM 751 N N . LYS A 1 111 ? 26.036 42.850 8.124 1.00 45.54 343 LYS A N 1
ATOM 752 C CA . LYS A 1 111 ? 25.324 41.940 9.010 1.00 49.06 343 LYS A CA 1
ATOM 753 C C . LYS A 1 111 ? 25.055 42.666 10.324 1.00 47.91 343 LYS A C 1
ATOM 754 O O . LYS A 1 111 ? 25.947 43.333 10.858 1.00 54.41 343 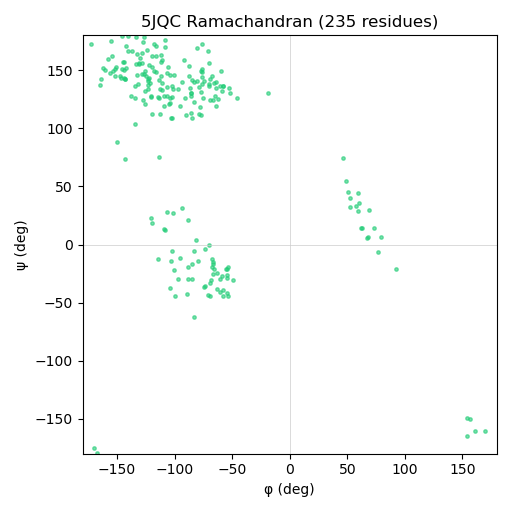LYS A O 1
ATOM 760 N N . ILE A 1 112 ? 23.823 42.569 10.819 1.00 46.65 344 ILE A N 1
ATOM 761 C CA . ILE A 1 112 ? 23.483 43.146 12.113 1.00 45.67 344 ILE A CA 1
ATOM 762 C C . ILE A 1 112 ? 24.064 42.233 13.181 1.00 52.16 344 ILE A C 1
ATOM 763 O O . ILE A 1 112 ? 23.601 41.106 13.351 1.00 55.57 344 ILE A O 1
ATOM 768 N N A THR A 1 113 ? 25.079 42.701 13.899 0.35 51.21 345 THR A N 1
ATOM 769 N N B THR A 1 113 ? 25.088 42.699 13.888 0.65 51.73 345 THR A N 1
ATOM 770 C CA A THR A 1 113 ? 25.765 41.877 14.883 0.35 53.43 345 THR A CA 1
ATOM 771 C CA B THR A 1 113 ? 25.755 41.881 14.885 0.65 53.90 345 THR A CA 1
ATOM 772 C C A THR A 1 113 ? 25.550 42.335 16.317 0.35 52.82 345 THR A C 1
ATOM 773 C C B THR A 1 113 ? 25.497 42.328 16.316 0.65 53.36 345 THR A C 1
ATOM 774 O O A THR A 1 113 ? 26.006 41.655 17.243 0.35 54.27 345 THR A O 1
ATOM 775 O O B THR A 1 113 ? 25.827 41.582 17.245 0.65 53.39 345 THR A O 1
ATOM 782 N N A ALA A 1 114 ? 24.875 43.462 16.534 0.35 49.82 346 ALA A N 1
ATOM 783 N N B ALA A 1 114 ? 24.916 43.504 16.530 0.65 49.70 346 ALA A N 1
ATOM 784 C CA A ALA A 1 114 ? 24.546 43.860 17.893 0.35 46.42 346 ALA A CA 1
ATOM 785 C CA B ALA A 1 114 ? 24.529 43.883 17.878 0.65 46.25 346 ALA A CA 1
ATOM 786 C C A ALA A 1 114 ? 23.172 44.504 17.959 0.35 48.55 346 ALA A C 1
ATOM 787 C C B ALA A 1 114 ? 23.161 44.543 17.868 0.65 49.94 346 ALA A C 1
ATOM 788 O O A ALA A 1 114 ? 22.955 45.420 18.756 0.35 51.16 346 ALA A O 1
ATOM 789 O O B ALA A 1 114 ? 22.937 45.545 18.550 0.65 55.24 346 ALA A O 1
ATOM 792 N N A GLY A 1 115 ? 22.236 44.052 17.120 0.35 47.33 347 GLY A N 1
ATOM 793 N N B GLY A 1 115 ? 22.225 44.001 17.083 0.65 47.70 347 GLY A N 1
ATOM 794 C CA A GLY A 1 115 ? 20.888 44.594 17.173 0.35 48.70 347 GLY A CA 1
ATOM 795 C CA B GLY A 1 115 ? 20.864 44.513 17.120 0.65 49.38 347 GLY A CA 1
ATOM 796 C C A GLY A 1 115 ? 20.205 44.382 18.513 0.35 52.35 347 GLY A C 1
ATOM 797 C C B GLY A 1 115 ? 20.185 44.342 18.471 0.65 54.18 347 GLY A C 1
ATOM 798 O O A GLY A 1 115 ? 19.332 45.164 18.902 0.35 53.78 347 GLY A O 1
ATOM 799 O O B GLY A 1 115 ? 19.296 45.121 18.828 0.65 57.68 347 GLY A O 1
ATOM 800 N N . SER A 1 116 ? 20.590 43.334 19.244 1.00 50.80 348 SER A N 1
ATOM 801 C CA . SER A 1 116 ? 19.907 43.051 20.496 1.00 59.98 348 SER A CA 1
ATOM 802 C C . SER A 1 116 ? 20.374 43.928 21.657 1.00 60.04 348 SER A C 1
ATOM 803 O O . SER A 1 116 ? 19.799 43.833 22.741 1.00 60.15 348 SER A O 1
ATOM 806 N N . THR A 1 117 ? 21.375 44.793 21.456 1.00 55.01 349 THR A N 1
ATOM 807 C CA . THR A 1 117 ? 21.858 45.705 22.486 1.00 51.82 349 THR A CA 1
ATOM 808 C C . THR A 1 117 ? 21.719 47.161 22.053 1.00 53.34 349 THR A C 1
ATOM 809 O O . THR A 1 117 ? 22.460 48.015 22.538 1.00 53.81 349 THR A O 1
ATOM 813 N N . ASN A 1 118 ? 20.809 47.445 21.114 1.00 50.64 350 ASN A N 1
ATOM 814 C CA . ASN A 1 118 ? 20.511 48.783 20.630 1.00 50.12 350 ASN A CA 1
ATOM 815 C C . ASN A 1 118 ? 19.021 48.893 20.360 1.00 50.34 350 ASN A C 1
ATOM 816 O O . ASN A 1 118 ? 18.401 47.952 19.854 1.00 53.38 350 ASN A O 1
ATOM 821 N N . GLY A 1 119 ? 18.462 50.057 20.662 1.00 53.79 351 GLY A N 1
ATOM 822 C CA . GLY A 1 119 ? 17.081 50.316 20.327 1.00 54.01 351 GLY A CA 1
ATOM 823 C C . GLY A 1 119 ? 16.882 50.490 18.837 1.00 49.15 351 GLY A C 1
ATOM 824 O O . GLY A 1 119 ? 17.821 50.665 18.060 1.00 50.54 351 GLY A O 1
ATOM 825 N N . LEU A 1 120 ? 15.625 50.456 18.426 1.00 51.14 352 LEU A N 1
ATOM 826 C CA . LEU A 1 120 ? 15.278 50.452 17.017 1.00 49.83 352 LEU A CA 1
ATOM 827 C C . LEU A 1 120 ? 14.315 51.598 16.766 1.00 51.01 352 LEU A C 1
ATOM 828 O O . LEU A 1 120 ? 13.227 51.627 17.345 1.00 60.53 352 LEU A O 1
ATOM 833 N N . TRP A 1 121 ? 14.694 52.516 15.879 1.00 49.32 353 TRP A N 1
ATOM 834 C CA . TRP A 1 121 ? 14.042 53.811 15.810 1.00 55.03 353 TRP A CA 1
ATOM 835 C C . TRP A 1 121 ? 13.467 54.050 14.429 1.00 57.16 353 TRP A C 1
ATOM 836 O O . TRP A 1 121 ? 13.964 53.512 13.434 1.00 59.20 353 TRP A O 1
ATOM 847 N N . SER A 1 122 ? 12.435 54.904 14.375 1.00 58.38 354 SER A N 1
ATOM 848 C CA . SER A 1 122 ? 11.837 55.306 13.101 1.00 60.28 354 SER A CA 1
ATOM 849 C C . SER A 1 122 ? 12.510 56.524 12.483 1.00 66.09 354 SER A C 1
ATOM 850 O O . SER A 1 122 ? 12.347 56.771 11.282 1.00 72.40 354 SER A O 1
ATOM 853 N N . GLU A 1 123 ? 13.241 57.304 13.272 1.00 62.33 355 GLU A N 1
ATOM 854 C CA . GLU A 1 123 ? 14.124 58.336 12.749 1.00 60.47 355 GLU A CA 1
ATOM 855 C C . GLU A 1 123 ? 15.373 58.344 13.612 1.00 58.84 355 GLU A C 1
ATOM 856 O O . GLU A 1 123 ? 15.427 57.690 14.658 1.00 57.69 355 GLU A O 1
ATOM 862 N N . VAL A 1 124 ? 16.379 59.101 13.179 1.00 55.46 356 VAL A N 1
ATOM 863 C CA . VAL A 1 124 ? 17.511 59.410 14.047 1.00 54.56 356 VAL A CA 1
ATOM 864 C C . VAL A 1 124 ? 16.930 59.823 15.399 1.00 54.88 356 VAL A C 1
ATOM 865 O O . VAL A 1 124 ? 16.045 60.688 15.459 1.00 60.68 356 VAL A O 1
ATOM 869 N N . PRO A 1 125 ? 17.342 59.197 16.493 1.00 56.68 357 PRO A N 1
ATOM 870 C CA . PRO A 1 125 ? 16.665 59.434 17.773 1.00 57.27 357 PRO A CA 1
ATOM 871 C C . PRO A 1 125 ? 16.812 60.875 18.240 1.00 52.90 357 PRO A C 1
ATOM 872 O O . PRO A 1 125 ? 17.873 61.487 18.104 1.00 55.30 357 PRO A O 1
ATOM 876 N N . GLY A 1 126 ? 15.723 61.412 18.796 1.00 54.18 358 GLY A N 1
ATOM 877 C CA . GLY A 1 126 ? 15.657 62.772 19.292 1.00 57.81 358 GLY A CA 1
ATOM 878 C C . GLY A 1 126 ? 15.161 63.766 18.262 1.00 59.17 358 GLY A C 1
ATOM 879 O O . GLY A 1 126 ? 14.696 64.854 18.630 1.00 62.66 358 GLY A O 1
ATOM 880 N N . THR A 1 127 ? 15.263 63.425 16.981 1.00 52.09 359 THR A N 1
ATOM 881 C CA . THR A 1 127 ? 14.775 64.320 15.949 1.00 50.21 359 THR A CA 1
ATOM 882 C C . THR A 1 127 ? 13.251 64.249 15.883 1.00 55.58 359 THR A C 1
ATOM 883 O O . THR A 1 127 ? 12.607 63.419 16.532 1.00 61.91 359 THR A O 1
ATOM 887 N N . VAL A 1 128 ? 12.667 65.134 15.077 1.00 58.96 360 VAL A N 1
ATOM 888 C CA . VAL A 1 128 ? 11.216 65.222 15.022 1.00 60.88 360 VAL A CA 1
ATOM 889 C C . VAL A 1 128 ? 10.662 63.978 14.336 1.00 63.16 360 VAL A C 1
ATOM 890 O O . VAL A 1 128 ? 11.218 63.495 13.338 1.00 65.93 360 VAL A O 1
ATOM 894 N N . ASN A 1 129 ? 9.587 63.429 14.911 1.00 62.23 361 ASN A N 1
ATOM 895 C CA . ASN A 1 129 ? 8.911 62.215 14.459 1.00 62.71 361 ASN A CA 1
ATOM 896 C C . ASN A 1 129 ? 9.698 60.940 14.753 1.00 61.89 361 ASN A C 1
ATOM 897 O O . ASN A 1 129 ? 9.380 59.881 14.208 1.00 67.23 361 ASN A O 1
ATOM 902 N N . ALA A 1 130 ? 10.720 60.998 15.595 1.00 59.60 362 ALA A N 1
ATOM 903 C CA . ALA A 1 130 ? 11.471 59.796 15.930 1.00 64.03 362 ALA A CA 1
ATOM 904 C C . ALA A 1 130 ? 10.744 59.028 17.036 1.00 67.49 362 ALA A C 1
ATOM 905 O O . ALA A 1 130 ? 10.482 59.581 18.112 1.00 72.57 362 ALA A O 1
ATOM 907 N N . LYS A 1 131 ? 10.415 57.759 16.767 1.00 64.96 363 LYS A N 1
ATOM 908 C CA . LYS A 1 131 ? 9.763 56.876 17.728 1.00 65.98 363 LYS A CA 1
ATOM 909 C C . LYS A 1 131 ? 10.573 55.598 17.868 1.00 67.57 363 LYS A C 1
ATOM 910 O O . LYS A 1 131 ? 11.191 55.129 16.906 1.00 69.91 363 LYS A O 1
ATOM 916 N N . LYS A 1 132 ? 10.564 55.033 19.071 1.00 64.14 364 LYS A N 1
ATOM 917 C CA . LYS A 1 132 ? 11.241 53.766 19.334 1.00 64.62 364 LYS A CA 1
ATOM 918 C C . LYS A 1 132 ? 10.308 52.629 18.948 1.00 68.58 364 LYS A C 1
ATOM 919 O O . LYS A 1 132 ? 9.320 52.377 19.643 1.00 72.42 364 LYS A O 1
ATOM 925 N N . LEU A 1 133 ? 10.639 51.941 17.845 1.00 66.32 365 LEU A N 1
ATOM 926 C CA . LEU A 1 133 ? 9.832 50.831 17.331 1.00 64.01 365 LEU A CA 1
ATOM 927 C C . LEU A 1 133 ? 9.959 49.577 18.179 1.00 64.14 365 LEU A C 1
ATOM 928 O O . LEU A 1 133 ? 8.987 48.827 18.326 1.00 68.82 365 LEU A O 1
ATOM 933 N N . ALA A 1 134 ? 11.137 49.308 18.723 1.00 59.16 366 ALA A N 1
ATOM 934 C CA . ALA A 1 134 ? 11.293 48.144 19.573 1.00 61.62 366 ALA A CA 1
ATOM 935 C C . ALA A 1 134 ? 12.395 48.446 20.564 1.00 63.10 366 ALA A C 1
ATOM 936 O O . ALA A 1 134 ? 13.293 49.245 20.286 1.00 62.97 366 ALA A O 1
ATOM 938 N N . THR A 1 135 ? 12.295 47.831 21.738 1.00 63.05 367 THR A N 1
ATOM 939 C CA . THR A 1 135 ? 13.266 48.114 22.785 1.00 64.65 367 THR A CA 1
ATOM 940 C C . THR A 1 135 ? 14.670 47.753 22.329 1.00 65.33 367 THR A C 1
ATOM 941 O O . THR A 1 135 ? 15.630 48.498 22.581 1.00 70.06 367 THR A O 1
ATOM 945 N N . THR A 1 136 ? 14.804 46.626 21.638 1.00 54.21 368 THR A N 1
ATOM 946 C CA . THR A 1 136 ? 16.011 46.299 20.905 1.00 56.12 368 THR A CA 1
ATOM 947 C C . THR A 1 136 ? 15.637 46.029 19.458 1.00 56.65 368 THR A C 1
ATOM 948 O O . THR A 1 136 ? 14.458 45.938 19.103 1.00 55.93 368 THR A O 1
ATOM 952 N N . ALA A 1 137 ? 16.657 45.964 18.608 1.00 52.93 369 ALA A N 1
ATOM 953 C CA . ALA A 1 137 ? 16.492 45.393 17.281 1.00 58.27 369 ALA A CA 1
ATOM 954 C C . ALA A 1 137 ? 16.865 43.922 17.265 1.00 61.00 369 ALA A C 1
ATOM 955 O O . ALA A 1 137 ? 17.391 43.430 16.259 1.00 59.07 369 ALA A O 1
ATOM 957 N N . GLY A 1 138 ? 16.641 43.223 18.387 1.00 60.92 370 GLY A N 1
ATOM 958 C CA . GLY A 1 138 ? 17.029 41.829 18.521 1.00 58.22 370 GLY A CA 1
ATOM 959 C C . GLY A 1 138 ? 16.367 40.919 17.512 1.00 59.22 370 GLY A C 1
ATOM 960 O O . GLY A 1 138 ? 16.957 39.907 17.126 1.00 60.27 370 GLY A O 1
ATOM 961 N N . ALA A 1 139 ? 15.156 41.271 17.061 1.00 60.92 371 ALA A N 1
ATOM 962 C CA . ALA A 1 139 ? 14.447 40.586 15.984 1.00 59.63 371 ALA A CA 1
ATOM 963 C C . ALA A 1 139 ? 15.261 40.450 14.708 1.00 65.18 371 ALA A C 1
ATOM 964 O O . ALA A 1 139 ? 14.905 39.629 13.850 1.00 65.14 371 ALA A O 1
ATOM 966 N N . TYR A 1 140 ? 16.310 41.251 14.533 1.00 60.33 372 TYR A N 1
ATOM 967 C CA . TYR A 1 140 ? 17.112 41.208 13.319 1.00 50.36 372 TYR A CA 1
ATOM 968 C C . TYR A 1 140 ? 18.554 40.849 13.624 1.00 48.49 372 TYR A C 1
ATOM 969 O O . TYR A 1 140 ? 19.443 41.098 12.809 1.00 55.23 372 TYR A O 1
ATOM 978 N N . GLN A 1 141 ? 18.804 40.278 14.791 1.00 49.13 373 GLN A N 1
ATOM 979 C CA . GLN A 1 141 ? 20.167 39.940 15.146 1.00 52.37 373 GLN A CA 1
ATOM 980 C C . GLN A 1 141 ? 20.734 38.944 14.140 1.00 55.46 373 GLN A C 1
ATOM 981 O O . GLN A 1 141 ? 20.048 38.021 13.690 1.00 62.32 373 GLN A O 1
ATOM 987 N N . ASN A 1 142 ? 21.973 39.186 13.728 1.00 59.62 374 ASN A N 1
ATOM 988 C CA . ASN A 1 142 ? 22.718 38.334 12.801 1.00 60.89 374 ASN A CA 1
ATOM 989 C C . ASN A 1 142 ? 22.078 38.229 11.423 1.00 60.77 374 ASN A C 1
ATOM 990 O O . ASN A 1 142 ? 22.496 37.392 10.624 1.00 62.34 374 ASN A O 1
ATOM 995 N N . LYS A 1 143 ? 21.118 39.095 11.082 1.00 58.08 375 LYS A N 1
ATOM 996 C CA . LYS A 1 143 ? 20.558 39.134 9.735 1.00 55.33 375 LYS A CA 1
ATOM 997 C C . LYS A 1 143 ? 21.374 40.057 8.836 1.00 56.21 375 LYS A C 1
ATOM 998 O O . LYS A 1 143 ? 22.005 41.016 9.299 1.00 55.35 375 LYS A O 1
ATOM 1004 N N . ASP A 1 144 ? 21.329 39.775 7.537 1.00 51.92 376 ASP A N 1
ATOM 1005 C CA . ASP A 1 144 ? 21.905 40.686 6.558 1.00 47.58 376 ASP A CA 1
ATOM 1006 C C . ASP A 1 144 ? 20.996 41.881 6.343 1.00 50.10 376 ASP A C 1
ATOM 1007 O O . ASP A 1 144 ? 19.773 41.793 6.474 1.00 54.20 376 ASP A O 1
ATOM 1012 N N . ALA A 1 145 ? 21.605 43.009 5.998 1.00 49.62 377 ALA A N 1
ATOM 1013 C CA . ALA A 1 145 ? 20.851 44.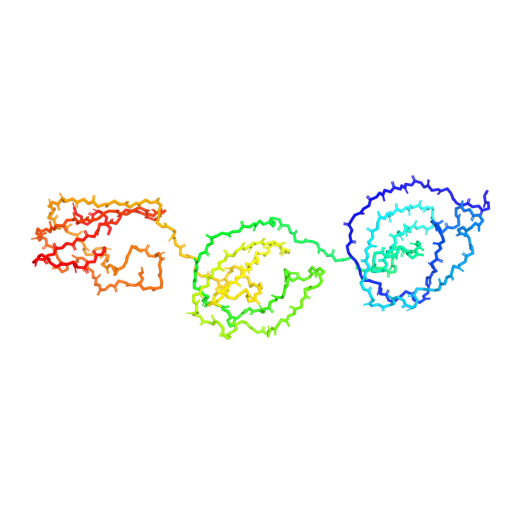241 5.857 1.00 51.19 377 ALA A CA 1
ATOM 1014 C C . ALA A 1 145 ? 21.523 45.131 4.830 1.00 50.88 377 ALA A C 1
ATOM 1015 O O . ALA A 1 145 ? 22.738 45.053 4.610 1.00 50.26 377 ALA A O 1
ATOM 1017 N N . LYS A 1 146 ? 20.714 45.966 4.190 1.00 52.22 378 LYS A N 1
ATOM 1018 C CA . LYS A 1 146 ? 21.202 46.986 3.280 1.00 54.74 378 LYS A CA 1
ATOM 1019 C C . LYS A 1 146 ? 21.120 48.334 3.988 1.00 55.10 378 LYS A C 1
ATOM 1020 O O . LYS A 1 146 ? 20.058 48.713 4.494 1.00 55.44 378 LYS A O 1
ATOM 1026 N N . ILE A 1 147 ? 22.239 49.043 4.031 1.00 54.35 379 ILE A N 1
ATOM 1027 C CA . ILE A 1 147 ? 22.330 50.339 4.688 1.00 50.4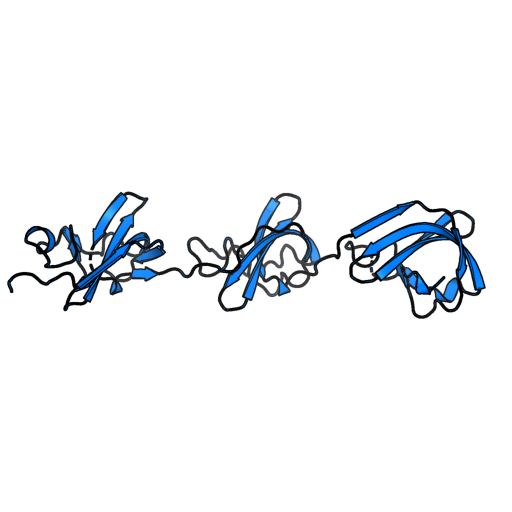7 379 ILE A CA 1
ATOM 1028 C C . ILE A 1 147 ? 22.134 51.417 3.628 1.00 53.76 379 ILE A C 1
ATOM 1029 O O . ILE A 1 147 ? 22.913 51.505 2.672 1.00 58.41 379 ILE A O 1
ATOM 1034 N N . ILE A 1 148 ? 21.090 52.233 3.783 1.00 51.59 380 ILE A N 1
ATOM 1035 C CA . ILE A 1 148 ? 20.679 53.164 2.732 1.00 52.83 380 ILE A CA 1
ATOM 1036 C C . ILE A 1 148 ? 20.836 54.636 3.118 1.00 61.42 380 ILE A C 1
ATOM 1037 O O . ILE A 1 148 ? 20.744 55.506 2.232 1.00 60.54 380 ILE A O 1
ATOM 1042 N N . LYS A 1 149 ? 21.076 54.951 4.389 1.00 60.81 381 LYS A N 1
ATOM 1043 C CA . LYS A 1 149 ? 21.185 56.345 4.793 1.00 57.03 381 LYS A CA 1
ATOM 1044 C C . LYS A 1 149 ? 21.879 56.401 6.144 1.00 54.85 381 LYS A C 1
ATOM 1045 O O . LYS A 1 149 ? 21.774 55.464 6.940 1.00 55.99 381 LYS A O 1
ATOM 1051 N N . GLN A 1 150 ? 22.570 57.511 6.407 1.00 52.82 382 GLN A N 1
ATOM 1052 C CA . GLN A 1 150 ? 23.137 57.747 7.729 1.00 50.37 382 GLN A CA 1
ATOM 1053 C C . GLN A 1 150 ? 22.763 59.137 8.213 1.00 52.70 382 GLN A C 1
ATOM 1054 O O . GLN A 1 150 ? 22.390 60.016 7.430 1.00 53.91 382 GLN A O 1
ATOM 1060 N N . GLY A 1 151 ? 22.862 59.314 9.529 1.00 54.62 383 GLY A N 1
ATOM 1061 C CA . GLY A 1 151 ? 22.679 60.596 10.168 1.00 54.37 383 GLY A CA 1
ATOM 1062 C C . GLY A 1 151 ? 23.312 60.547 11.532 1.00 56.91 383 GLY A C 1
ATOM 1063 O O . GLY A 1 151 ? 23.365 59.475 12.149 1.00 57.17 383 GLY A O 1
ATOM 1064 N N . GLN A 1 152 ? 23.793 61.682 12.029 1.00 56.30 384 GLN A N 1
ATOM 1065 C CA . GLN A 1 152 ? 24.474 61.709 13.309 1.00 55.27 384 GLN A CA 1
ATOM 1066 C C . GLN A 1 152 ? 23.743 62.618 14.273 1.00 56.36 384 GLN A C 1
ATOM 1067 O O . GLN A 1 152 ? 23.055 63.557 13.866 1.00 55.83 384 GLN A O 1
ATOM 1073 N N . ILE A 1 153 ? 23.896 62.310 15.555 1.00 57.11 385 ILE A N 1
ATOM 1074 C CA . ILE A 1 153 ? 23.369 63.136 16.628 1.00 52.98 385 ILE A CA 1
ATOM 1075 C C . ILE A 1 153 ? 24.039 62.702 17.918 1.00 58.78 385 ILE A C 1
ATOM 1076 O O . ILE A 1 153 ? 24.237 61.506 18.173 1.00 59.29 385 ILE A O 1
ATOM 1081 N N . SER A 1 154 ? 24.414 63.692 18.717 1.00 58.11 386 SER A N 1
ATOM 1082 C CA . SER A 1 154 ? 25.055 63.457 20.005 1.00 56.82 386 SER A CA 1
ATOM 1083 C C . SER A 1 154 ? 26.347 62.667 19.847 1.00 56.13 386 SER A C 1
ATOM 1084 O O . SER A 1 154 ? 26.775 61.953 20.758 1.00 58.80 386 SER A O 1
ATOM 1087 N N . GLY A 1 155 ? 26.991 62.818 18.695 1.00 52.56 387 GLY A N 1
ATOM 1088 C CA . GLY A 1 155 ? 28.227 62.121 18.433 1.00 55.90 387 GLY A CA 1
ATOM 1089 C C . GLY A 1 155 ? 28.078 60.673 18.035 1.00 58.57 387 GLY A C 1
ATOM 1090 O O . GLY A 1 155 ? 29.100 59.983 17.885 1.00 59.31 387 GLY A O 1
ATOM 1091 N N . ARG A 1 156 ? 26.853 60.188 17.832 1.00 53.11 388 ARG A N 1
ATOM 1092 C CA . ARG A 1 156 ? 26.629 58.817 17.388 1.00 50.50 388 ARG A CA 1
ATOM 1093 C C . ARG A 1 156 ? 26.064 58.793 15.971 1.00 53.30 388 ARG A C 1
ATOM 1094 O O . ARG A 1 156 ? 25.289 59.673 15.579 1.00 52.38 388 ARG A O 1
ATOM 1102 N N . THR A 1 157 ? 26.458 57.780 15.208 1.00 51.00 389 THR A N 1
ATOM 1103 C CA . THR A 1 157 ? 25.988 57.581 13.844 1.00 49.89 389 THR A CA 1
ATOM 1104 C C . THR A 1 157 ? 24.917 56.498 13.823 1.00 46.70 389 THR A C 1
ATOM 1105 O O . THR A 1 157 ? 25.075 55.443 14.450 1.00 53.41 389 THR A O 1
ATOM 1109 N N . TYR A 1 158 ? 23.831 56.774 13.113 1.00 44.95 390 TYR A N 1
ATOM 1110 C CA . TYR A 1 158 ? 22.688 55.885 12.995 1.00 45.93 390 TYR A CA 1
ATOM 1111 C C . TYR A 1 158 ? 22.468 55.542 11.531 1.00 52.57 390 TYR A C 1
ATOM 1112 O O . TYR A 1 158 ? 22.362 56.442 10.691 1.00 56.62 390 TYR A O 1
ATOM 1121 N N . TYR A 1 159 ? 22.381 54.253 11.230 1.00 45.73 391 TYR A N 1
ATOM 1122 C CA . TYR A 1 159 ? 22.128 53.786 9.866 1.00 45.61 391 TYR A CA 1
ATOM 1123 C C . TYR A 1 159 ? 20.654 53.489 9.685 1.00 50.64 391 TYR A C 1
ATOM 1124 O O . TYR A 1 159 ? 20.051 52.810 10.523 1.00 54.23 391 TYR A O 1
ATOM 1133 N N . GLN A 1 160 ? 20.089 53.953 8.582 1.00 50.13 392 GLN A N 1
ATOM 1134 C CA . GLN A 1 160 ? 18.793 53.463 8.139 1.00 51.40 392 GLN A CA 1
ATOM 1135 C C . GLN A 1 160 ? 19.029 52.223 7.286 1.00 47.58 392 GLN A C 1
ATOM 1136 O O . GLN A 1 160 ? 19.925 52.214 6.437 1.00 52.60 392 GLN A O 1
ATOM 1142 N N . PHE A 1 161 ? 18.249 51.173 7.516 1.00 49.99 393 PHE A N 1
ATOM 1143 C CA . PHE A 1 161 ? 18.598 49.870 6.964 1.00 52.05 393 PHE A CA 1
ATOM 1144 C C . PHE A 1 161 ? 17.360 49.076 6.561 1.00 52.49 393 PHE A C 1
ATOM 1145 O O . PHE A 1 161 ? 16.258 49.278 7.080 1.00 53.77 393 PHE A O 1
ATOM 1153 N N . GLN A 1 162 ? 17.579 48.130 5.648 1.00 53.52 394 GLN A N 1
ATOM 1154 C CA . GLN A 1 162 ? 16.538 47.251 5.129 1.00 55.20 394 GLN A CA 1
ATOM 1155 C C . GLN A 1 162 ? 16.916 45.798 5.373 1.00 56.15 394 GLN A C 1
ATOM 1156 O O . GLN A 1 162 ? 18.094 45.429 5.277 1.00 54.36 394 GLN A O 1
ATOM 1162 N N . VAL A 1 163 ? 15.908 44.980 5.682 1.00 59.59 395 VAL A N 1
ATOM 1163 C CA . VAL A 1 163 ? 16.041 43.526 5.788 1.00 62.80 395 VAL A CA 1
ATOM 1164 C C . VAL A 1 163 ? 14.957 42.898 4.911 1.00 67.97 395 VAL A C 1
ATOM 1165 O O . VAL A 1 163 ? 13.765 43.196 5.074 1.00 68.80 395 VAL A O 1
ATOM 1169 N N . GLY A 1 164 ? 15.368 42.045 3.978 1.00 74.96 396 GLY A N 1
ATOM 1170 C CA . GLY A 1 164 ? 14.428 41.479 3.022 1.00 73.90 396 GLY A CA 1
ATOM 1171 C C . GLY A 1 164 ? 13.698 42.504 2.174 1.00 73.92 396 GLY A C 1
ATOM 1172 O O . GLY A 1 164 ? 12.480 42.395 1.991 1.00 76.88 396 GLY A O 1
ATOM 1173 N N . GLY A 1 165 ? 14.406 43.506 1.657 1.00 69.85 397 GLY A N 1
ATOM 1174 C CA . GLY A 1 165 ? 13.790 44.472 0.776 1.00 64.28 397 GLY A CA 1
ATOM 1175 C C . GLY A 1 165 ? 12.919 45.516 1.443 1.00 69.09 397 GLY A C 1
ATOM 1176 O O . GLY A 1 165 ? 12.469 46.446 0.760 1.00 71.29 397 GLY A O 1
ATOM 1177 N N . LYS A 1 166 ? 12.674 45.409 2.749 1.00 68.87 398 LYS A N 1
ATOM 1178 C CA . LYS A 1 166 ? 11.817 46.340 3.478 1.00 71.51 398 LYS A CA 1
ATOM 1179 C C . LYS A 1 166 ? 12.655 47.215 4.419 1.00 68.15 398 LYS A C 1
ATOM 1180 O O . LYS A 1 166 ? 13.432 46.698 5.235 1.00 60.61 398 LYS A O 1
ATOM 1186 N N . THR A 1 167 ? 12.481 48.536 4.310 1.00 67.58 399 THR A N 1
ATOM 1187 C CA . THR A 1 167 ? 13.120 49.481 5.230 1.00 67.26 399 THR A CA 1
ATOM 1188 C C . THR A 1 167 ? 12.604 49.281 6.654 1.00 61.39 399 THR A C 1
ATOM 1189 O O . THR A 1 167 ? 11.410 49.450 6.920 1.00 65.92 399 THR A O 1
ATOM 1193 N N . ILE A 1 168 ? 13.498 48.940 7.573 1.00 59.10 400 ILE A N 1
ATOM 1194 C CA . ILE A 1 168 ? 13.092 48.628 8.942 1.00 56.72 400 ILE A CA 1
ATOM 1195 C C . ILE A 1 168 ? 13.079 49.867 9.826 1.00 59.11 400 ILE A C 1
ATOM 1196 O O . ILE A 1 168 ? 12.173 50.056 10.642 1.00 61.04 400 ILE A O 1
ATOM 1201 N N . GLY A 1 169 ? 14.085 50.713 9.699 1.00 64.11 401 GLY A N 1
ATOM 1202 C CA . GLY A 1 169 ? 14.218 51.823 10.628 1.00 63.90 401 GLY A CA 1
ATOM 1203 C C . GLY A 1 169 ? 15.670 52.250 10.731 1.00 60.79 401 GLY A C 1
ATOM 1204 O O . GLY A 1 169 ? 16.435 52.127 9.772 1.00 64.43 401 GLY A O 1
ATOM 1205 N N . TRP A 1 170 ? 16.019 52.752 11.908 1.00 53.23 402 TRP A N 1
ATOM 1206 C CA . TRP A 1 170 ? 17.333 53.304 12.171 1.00 46.18 402 TRP A CA 1
ATOM 1207 C C . TRP A 1 170 ? 17.975 52.583 13.343 1.00 53.90 402 TRP A C 1
ATOM 1208 O O . TRP A 1 170 ? 17.330 52.317 14.371 1.00 57.83 402 TRP A O 1
ATOM 1219 N N . LEU A 1 171 ? 19.256 52.289 13.194 1.00 50.87 403 LEU A N 1
ATOM 1220 C CA . LEU A 1 171 ? 19.973 51.508 14.181 1.00 50.64 403 LEU A CA 1
ATOM 1221 C C . LEU A 1 171 ? 21.386 52.054 14.269 1.00 49.26 403 LEU A C 1
ATOM 1222 O O . LEU A 1 171 ? 21.955 52.478 13.261 1.00 50.27 403 LEU A O 1
ATOM 1227 N N . ASP A 1 172 ? 21.941 52.072 15.471 1.00 43.13 404 ASP A N 1
ATOM 1228 C CA . ASP A 1 172 ? 23.280 52.618 15.636 1.00 46.63 404 ASP A CA 1
ATOM 1229 C C . ASP A 1 172 ? 24.265 51.850 14.756 1.00 52.67 404 ASP A C 1
ATOM 1230 O O . ASP A 1 172 ? 24.258 50.620 14.711 1.00 57.31 404 ASP A O 1
ATOM 1235 N N . ALA A 1 173 ? 25.085 52.595 14.014 1.00 54.79 405 ALA A N 1
ATOM 1236 C CA . ALA A 1 173 ? 26.058 51.993 13.106 1.00 50.47 405 ALA A CA 1
ATOM 1237 C C . ALA A 1 173 ? 26.975 50.984 13.791 1.00 51.19 405 ALA A C 1
ATOM 1238 O O . ALA A 1 173 ? 27.512 50.096 13.116 1.00 52.75 405 ALA A O 1
ATOM 1240 N N . ARG A 1 174 ? 27.193 51.123 15.103 1.00 47.00 406 ARG A N 1
ATOM 1241 C CA . ARG A 1 174 ? 28.002 50.163 15.853 1.00 48.32 406 ARG A CA 1
ATOM 1242 C C . ARG A 1 174 ? 27.362 48.787 15.934 1.00 48.01 406 ARG A C 1
ATOM 1243 O O . ARG A 1 174 ? 28.056 47.817 16.282 1.00 53.26 406 ARG A O 1
ATOM 1251 N N . ALA A 1 175 ? 26.068 48.682 15.609 1.00 45.20 407 ALA A N 1
ATOM 1252 C CA . ALA A 1 175 ? 25.360 47.411 15.580 1.00 43.00 407 ALA A CA 1
ATOM 1253 C C . ALA A 1 175 ? 25.622 46.599 14.315 1.00 48.70 407 ALA A C 1
ATOM 1254 O O . ALA A 1 175 ? 25.281 45.411 14.287 1.00 52.06 407 ALA A O 1
ATOM 1256 N N . PHE A 1 176 ? 26.198 47.200 13.268 1.00 48.53 408 PHE A N 1
ATOM 1257 C CA . PHE A 1 176 ? 26.407 46.540 11.987 1.00 41.12 408 PHE A CA 1
ATOM 1258 C C . PHE A 1 176 ? 27.862 46.138 11.791 1.00 43.82 408 PHE A C 1
ATOM 1259 O O . PHE A 1 176 ? 28.784 46.856 12.188 1.00 43.06 408 PHE A O 1
ATOM 1267 N N . HIS A 1 177 ? 28.054 45.004 11.116 1.00 41.95 409 HIS A N 1
ATOM 1268 C CA . HIS A 1 177 ? 29.326 44.634 10.503 1.00 46.55 409 HIS A CA 1
ATOM 1269 C C . HIS A 1 177 ? 29.173 44.887 9.008 1.00 52.30 409 HIS A C 1
ATOM 1270 O O . HIS A 1 177 ? 28.457 44.151 8.320 1.00 54.13 409 HIS A O 1
ATOM 1277 N N . VAL A 1 178 ? 29.849 45.910 8.498 1.00 52.02 410 VAL A N 1
ATOM 1278 C CA . VAL A 1 178 ? 29.685 46.279 7.096 1.00 47.71 410 VAL A CA 1
ATOM 1279 C C . VAL A 1 178 ? 30.624 45.450 6.231 1.00 53.09 410 VAL A C 1
ATOM 1280 O O . VAL A 1 178 ? 31.829 45.348 6.516 1.00 53.47 410 VAL A O 1
ATOM 1284 N N . TYR A 1 179 ? 30.074 44.854 5.169 1.00 53.92 411 TYR A N 1
ATOM 1285 C CA . TYR A 1 179 ? 30.889 44.125 4.212 1.00 47.88 411 TYR A CA 1
ATOM 1286 C C . TYR A 1 179 ? 31.662 45.099 3.339 1.00 46.94 411 TYR A C 1
ATOM 1287 O O . TYR A 1 179 ? 31.149 46.159 2.969 1.00 48.18 411 TYR A O 1
ATOM 1296 N N . ASP A 1 180 ? 32.917 44.735 3.043 1.00 48.71 412 ASP A N 1
ATOM 1297 C CA . ASP A 1 180 ? 33.698 45.409 2.010 1.00 52.64 412 ASP A CA 1
ATOM 1298 C C . ASP A 1 180 ? 33.071 45.157 0.658 1.00 54.90 412 ASP A C 1
ATOM 1299 O O . ASP A 1 180 ? 32.674 44.025 0.357 1.00 52.42 412 ASP A O 1
ATOM 1304 N N . LYS A 1 181 ? 33.030 46.198 -0.183 1.00 59.41 413 LYS A N 1
ATOM 1305 C CA . LYS A 1 181 ? 32.653 46.021 -1.590 1.00 52.01 413 LYS A CA 1
ATOM 1306 C C . LYS A 1 181 ? 33.808 45.435 -2.391 1.00 53.74 413 LYS A C 1
ATOM 1307 O O . LYS A 1 181 ? 34.986 45.670 -2.085 1.00 57.95 413 LYS A O 1
ATOM 1313 N N . ILE A 1 182 ? 33.465 44.661 -3.421 1.00 54.35 414 ILE A N 1
ATOM 1314 C CA . ILE A 1 182 ? 34.448 44.270 -4.422 1.00 53.87 414 ILE A CA 1
ATOM 1315 C C . ILE A 1 182 ? 34.663 45.485 -5.324 1.00 53.53 414 ILE A C 1
ATOM 1316 O O . ILE A 1 182 ? 33.762 45.896 -6.065 1.00 54.94 414 ILE A O 1
ATOM 1321 N N . GLN A 1 183 ? 35.856 46.077 -5.248 1.00 51.24 415 GLN A N 1
ATOM 1322 C CA . GLN A 1 183 ? 36.147 47.272 -6.035 1.00 51.80 415 GLN A CA 1
ATOM 1323 C C . GLN A 1 183 ? 36.354 46.941 -7.509 1.00 54.63 415 GLN A C 1
ATOM 1324 O O . GLN A 1 183 ? 35.967 47.719 -8.393 1.00 52.29 415 GLN A O 1
ATOM 1330 N N . SER A 1 184 ? 36.975 45.796 -7.789 1.00 54.82 416 SER A N 1
ATOM 1331 C CA . SER A 1 184 ? 37.163 45.342 -9.155 1.00 55.80 416 SER A CA 1
ATOM 1332 C C . SER A 1 184 ? 37.366 43.833 -9.136 1.00 58.42 416 SER A C 1
ATOM 1333 O O . SER A 1 184 ? 37.708 43.232 -8.105 1.00 54.70 416 SER A O 1
ATOM 1336 N N . GLN A 1 185 ? 37.133 43.224 -10.293 1.00 54.45 417 GLN A N 1
ATOM 1337 C CA . GLN A 1 185 ? 37.181 41.777 -10.408 1.00 53.76 417 GLN A CA 1
ATOM 1338 C C . GLN A 1 185 ? 37.277 41.415 -11.889 1.00 54.12 417 GLN A C 1
ATOM 1339 O O . GLN A 1 185 ? 36.647 42.058 -12.730 1.00 50.12 417 GLN A O 1
ATOM 1345 N N . SER A 1 186 ? 38.059 40.384 -12.195 1.00 54.25 418 SER A N 1
ATOM 1346 C CA . SER A 1 186 ? 38.297 40.011 -13.576 1.00 57.34 418 SER A CA 1
ATOM 1347 C C . SER A 1 186 ? 38.628 38.531 -13.632 1.00 61.82 418 SER A C 1
ATOM 1348 O O . SER A 1 186 ? 39.199 37.969 -12.687 1.00 58.64 418 SER A O 1
ATOM 1351 N N . ASN A 1 187 ? 38.254 37.909 -14.755 1.00 63.44 419 ASN A N 1
ATOM 1352 C CA . ASN A 1 187 ? 38.650 36.537 -15.043 1.00 60.48 419 ASN A CA 1
ATOM 1353 C C . ASN A 1 187 ? 40.068 36.517 -15.596 1.00 59.93 419 ASN A C 1
ATOM 1354 O O . ASN A 1 187 ? 40.465 37.403 -16.354 1.00 64.81 419 ASN A O 1
ATOM 1359 N N . VAL A 1 188 ? 40.842 35.518 -15.187 1.00 57.56 420 VAL A N 1
ATOM 1360 C CA . VAL A 1 188 ? 42.230 35.373 -15.593 1.00 56.75 420 VAL A CA 1
ATOM 13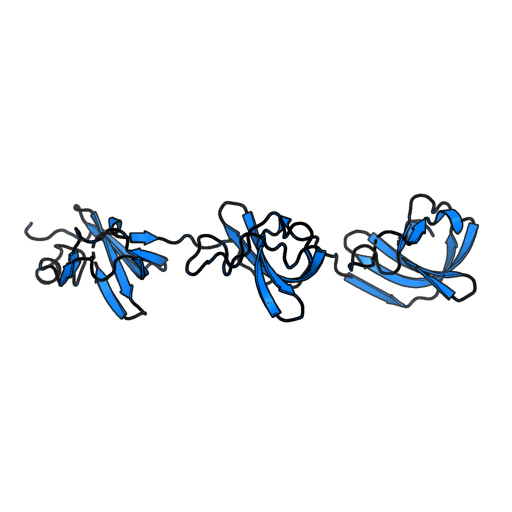61 C C . VAL A 1 188 ? 42.503 33.895 -15.846 1.00 62.69 420 VAL A C 1
ATOM 1362 O O . VAL A 1 188 ? 41.630 33.037 -15.673 1.00 65.21 420 VAL A O 1
ATOM 1366 N N . ASN A 1 189 ? 43.738 33.594 -16.248 1.00 63.93 421 ASN A N 1
ATOM 1367 C CA . ASN A 1 189 ? 44.165 32.203 -16.421 1.00 73.25 421 ASN A CA 1
ATOM 1368 C C . ASN A 1 189 ? 45.669 32.157 -16.137 1.00 76.53 421 ASN A C 1
ATOM 1369 O O . ASN A 1 189 ? 46.488 32.312 -17.045 1.00 78.47 421 ASN A O 1
ATOM 1374 N N . TRP A 1 190 ? 46.017 31.960 -14.866 1.00 78.62 422 TRP A N 1
ATOM 1375 C CA . TRP A 1 190 ? 47.402 31.934 -14.421 1.00 79.42 422 TRP A CA 1
ATOM 1376 C C . TRP A 1 190 ? 47.682 30.611 -13.738 1.00 86.98 422 TRP A C 1
ATOM 1377 O O . TRP A 1 190 ? 46.825 30.076 -13.024 1.00 91.39 422 TRP A O 1
ATOM 1388 N N . ASN A 1 191 ? 48.882 30.085 -13.946 1.00 85.76 423 ASN A N 1
ATOM 1389 C CA . ASN A 1 191 ? 49.337 28.903 -13.226 1.00 87.17 423 ASN A CA 1
ATOM 1390 C C . ASN A 1 191 ? 50.418 29.360 -12.252 1.00 88.31 423 ASN A C 1
ATOM 1391 O O . ASN A 1 191 ? 51.434 29.933 -12.668 1.00 87.59 423 ASN A O 1
ATOM 1396 N N . ARG A 1 192 ? 50.168 29.150 -10.956 1.00 88.34 424 ARG A N 1
ATOM 1397 C CA . ARG A 1 192 ? 51.081 29.539 -9.889 1.00 88.69 424 ARG A CA 1
ATOM 1398 C C . ARG A 1 192 ? 51.273 28.363 -8.945 1.00 89.83 424 ARG A C 1
ATOM 1399 O O . ARG A 1 192 ? 50.435 27.460 -8.856 1.00 87.20 424 ARG A O 1
ATOM 1407 N N . THR A 1 193 ? 52.403 28.372 -8.250 1.00 92.98 425 THR A N 1
ATOM 1408 C CA . THR A 1 193 ? 52.679 27.390 -7.212 1.00 95.94 425 THR A CA 1
ATOM 1409 C C . THR A 1 193 ? 52.559 28.064 -5.851 1.00 97.73 425 THR A C 1
ATOM 1410 O O . THR A 1 193 ? 53.152 29.124 -5.618 1.00 97.77 425 THR A O 1
ATOM 1414 N N . ILE A 1 194 ? 51.764 27.466 -4.972 1.00 100.00 426 ILE A N 1
ATOM 1415 C CA . ILE A 1 194 ? 51.576 27.990 -3.625 1.00 101.00 426 ILE A CA 1
ATOM 1416 C C . ILE A 1 194 ? 52.795 27.645 -2.780 1.00 102.81 426 ILE A C 1
ATOM 1417 O O . ILE A 1 194 ? 53.249 26.493 -2.756 1.00 104.91 426 ILE A O 1
ATOM 1422 N N . LEU A 1 195 ? 53.331 28.643 -2.083 1.00 101.27 427 LEU A N 1
ATOM 1423 C CA . LEU A 1 195 ? 54.454 28.454 -1.174 1.00 101.47 427 LEU A CA 1
ATOM 1424 C C . LEU A 1 195 ? 54.185 29.263 0.087 1.00 98.75 427 LEU A C 1
ATOM 1425 O O . LEU A 1 195 ? 53.884 30.460 0.004 1.00 94.04 427 LEU A O 1
ATOM 1430 N N . ASN A 1 196 ? 54.276 28.597 1.240 1.00 103.19 428 ASN A N 1
ATOM 1431 C CA . ASN A 1 196 ? 54.029 29.163 2.576 1.00 106.74 428 ASN A CA 1
ATOM 1432 C C . ASN A 1 196 ? 52.742 29.998 2.601 1.00 103.79 428 ASN A C 1
ATOM 1433 O O . ASN A 1 196 ? 52.746 31.231 2.645 1.00 104.83 428 ASN A O 1
ATOM 1438 N N . ALA A 1 197 ? 51.628 29.264 2.581 1.00 96.84 429 ALA A N 1
ATOM 1439 C CA . ALA A 1 197 ? 50.293 29.836 2.689 1.00 92.82 429 ALA A CA 1
ATOM 1440 C C . ALA A 1 197 ? 49.642 29.542 4.038 1.00 94.76 429 ALA A C 1
ATOM 1441 O O . ALA A 1 197 ? 48.431 29.741 4.190 1.00 96.18 429 ALA A O 1
ATOM 1443 N N . ASP A 1 198 ? 50.419 29.053 5.014 1.00 96.42 430 ASP A N 1
ATOM 1444 C CA . ASP A 1 198 ? 49.864 28.763 6.336 1.00 97.41 430 ASP A CA 1
ATOM 1445 C C . ASP A 1 198 ? 49.243 30.008 6.957 1.00 94.96 430 ASP A C 1
ATOM 1446 O O . ASP A 1 198 ? 48.176 29.934 7.581 1.00 92.95 430 ASP A O 1
ATOM 1451 N N . LYS A 1 199 ? 49.891 31.167 6.776 1.00 94.25 431 LYS A N 1
ATOM 1452 C CA . LYS A 1 199 ? 49.453 32.427 7.367 1.00 94.22 431 LYS A CA 1
ATOM 1453 C C . LYS A 1 199 ? 48.125 32.922 6.811 1.00 94.91 431 LYS A C 1
ATOM 1454 O O . LYS A 1 199 ? 47.498 33.785 7.441 1.00 94.88 431 LYS A O 1
ATOM 1460 N N . HIS A 1 200 ? 47.683 32.408 5.665 1.00 90.80 432 HIS A N 1
ATOM 1461 C CA . HIS A 1 200 ? 46.480 32.879 5.000 1.00 82.27 432 HIS A CA 1
ATOM 1462 C C . HIS A 1 200 ? 45.389 31.819 5.047 1.00 78.81 432 HIS A C 1
ATOM 1463 O O . HIS A 1 200 ? 45.633 30.641 5.313 1.00 83.13 432 HIS A O 1
ATOM 1470 N N . GLY A 1 201 ? 44.164 32.262 4.791 1.00 72.59 433 GLY A N 1
ATOM 1471 C CA . GLY A 1 201 ? 43.045 31.344 4.706 1.00 74.20 433 GLY A CA 1
ATOM 1472 C C . GLY A 1 201 ? 42.373 31.276 3.338 1.00 72.34 433 GLY A C 1
ATOM 1473 O O . GLY A 1 201 ? 42.521 32.166 2.493 1.00 68.06 433 GLY A O 1
ATOM 1474 N N . VAL A 1 202 ? 41.615 30.205 3.132 1.00 66.02 434 VAL A N 1
ATOM 1475 C CA . VAL A 1 202 ? 40.827 29.974 1.930 1.00 64.90 434 VAL A CA 1
ATOM 1476 C C . VAL A 1 202 ? 39.373 30.290 2.261 1.00 68.33 434 VAL A C 1
ATOM 1477 O O . VAL A 1 202 ? 38.823 29.746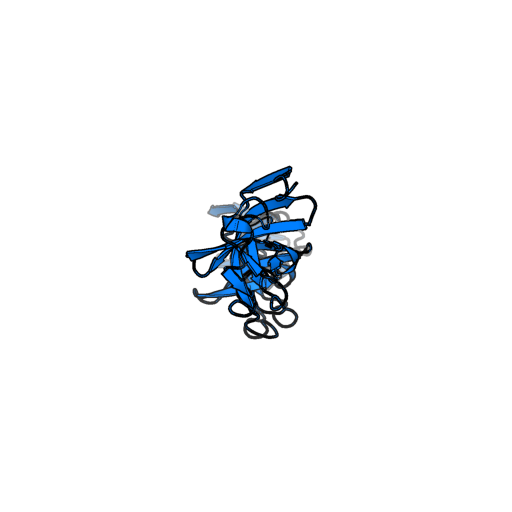 3.227 1.00 69.33 434 VAL A O 1
ATOM 1481 N N . TYR A 1 203 ? 38.749 31.155 1.462 1.00 64.17 435 TYR A N 1
ATOM 1482 C CA . TYR A 1 203 ? 37.372 31.581 1.667 1.00 58.99 435 TYR A CA 1
ATOM 1483 C C . TYR A 1 203 ? 36.484 31.180 0.494 1.00 60.40 435 TYR A C 1
ATOM 1484 O O . TYR A 1 203 ? 36.935 31.096 -0.658 1.00 61.27 435 TYR A O 1
ATOM 1493 N N . SER A 1 204 ? 35.206 30.931 0.795 1.00 55.51 436 SER A N 1
ATOM 1494 C CA . SER A 1 204 ? 34.256 30.574 -0.260 1.00 52.07 436 SER A CA 1
ATOM 1495 C C . SER A 1 204 ? 33.957 31.743 -1.206 1.00 57.35 436 SER A C 1
ATOM 1496 O O . SER A 1 204 ? 33.641 31.521 -2.384 1.00 59.58 436 SER A O 1
ATOM 1499 N N . GLY A 1 205 ? 34.005 32.981 -0.707 1.00 57.36 437 GLY A N 1
ATOM 1500 C CA . GLY A 1 205 ? 33.881 34.162 -1.542 1.00 50.76 437 GLY A CA 1
ATOM 1501 C C . GLY A 1 205 ? 35.048 35.108 -1.310 1.00 51.55 437 GLY A C 1
ATOM 1502 O O . GLY A 1 205 ? 35.938 34.834 -0.503 1.00 53.05 437 GLY A O 1
ATOM 1503 N N . VAL A 1 206 ? 35.043 36.220 -2.049 1.00 49.55 438 VAL A N 1
ATOM 1504 C CA . VAL A 1 206 ? 36.065 37.237 -1.820 1.00 44.99 438 VAL A CA 1
ATOM 1505 C C . VAL A 1 206 ? 35.975 37.686 -0.373 1.00 43.69 438 VAL A C 1
ATOM 1506 O O . VAL A 1 206 ? 34.874 37.893 0.150 1.00 47.23 438 VAL A O 1
ATOM 1510 N N . TYR A 1 207 ? 37.130 37.830 0.286 1.00 43.40 439 TYR A N 1
ATOM 1511 C CA . TYR A 1 207 ? 37.152 37.902 1.747 1.00 50.26 439 TYR A CA 1
ATOM 1512 C C . TYR A 1 207 ? 36.375 39.110 2.269 1.00 52.15 439 TYR A C 1
ATOM 1513 O O . TYR A 1 207 ? 36.616 40.256 1.859 1.00 52.45 439 TYR A O 1
ATOM 1522 N N . ASN A 1 208 ? 35.413 38.827 3.156 1.00 51.31 440 ASN A N 1
ATOM 1523 C CA . ASN A 1 208 ? 34.661 39.828 3.915 1.00 48.24 440 ASN A CA 1
ATOM 1524 C C . ASN A 1 208 ? 33.724 40.643 3.031 1.00 50.66 440 ASN A C 1
ATOM 1525 O O . ASN A 1 208 ? 33.428 41.815 3.316 1.00 52.85 440 ASN A O 1
ATOM 1530 N N . THR A 1 209 ? 33.236 40.030 1.958 1.00 49.71 441 THR A N 1
ATOM 1531 C CA . THR A 1 209 ? 32.267 40.679 1.092 1.00 44.30 441 THR A CA 1
ATOM 1532 C C . THR A 1 209 ? 30.836 40.184 1.327 1.00 47.87 441 THR A C 1
ATOM 1533 O O . THR A 1 209 ? 29.896 40.748 0.748 1.00 49.82 441 THR A O 1
ATOM 1537 N N . SER A 1 210 ? 30.643 39.171 2.175 1.00 47.62 442 SER A N 1
ATOM 1538 C CA . SER A 1 210 ? 29.319 38.607 2.419 1.00 45.57 442 SER A CA 1
ATOM 1539 C C . SER A 1 210 ? 29.363 37.822 3.723 1.00 50.50 442 SER A C 1
ATOM 1540 O O . SER A 1 210 ? 30.418 37.686 4.353 1.00 52.41 442 SER A O 1
ATOM 1543 N N A SER A 1 211 ? 28.201 37.299 4.130 0.32 51.03 443 SER A N 1
ATOM 1544 N N B SER A 1 211 ? 28.197 37.313 4.132 0.68 51.44 443 SER A N 1
ATOM 1545 C CA A SER A 1 211 ? 28.135 36.547 5.382 0.32 54.73 443 SER A CA 1
ATOM 1546 C CA B SER A 1 211 ? 28.118 36.542 5.372 0.68 55.90 443 SER A CA 1
ATOM 1547 C C A SER A 1 211 ? 28.935 35.250 5.309 0.32 56.06 443 SER A C 1
ATOM 1548 C C B SER A 1 211 ? 28.965 35.275 5.301 0.68 58.81 443 SER A C 1
ATOM 1549 O O A SER A 1 211 ? 29.520 34.828 6.313 0.32 57.16 443 SER A O 1
ATOM 1550 O O B SER A 1 211 ? 29.601 34.894 6.291 0.68 61.37 443 SER A O 1
ATOM 1555 N N . SER A 1 212 ? 28.998 34.623 4.132 1.00 55.72 444 SER A N 1
ATOM 1556 C CA . SER A 1 212 ? 29.668 33.336 3.976 1.00 57.63 444 SER A CA 1
ATOM 1557 C C . SER A 1 212 ? 31.169 33.439 3.725 1.00 57.16 444 SER A C 1
ATOM 1558 O O . SER A 1 212 ? 31.849 32.404 3.664 1.00 62.40 444 SER A O 1
ATOM 1561 N N . SER A 1 213 ? 31.704 34.643 3.550 1.00 52.16 445 SER A N 1
ATOM 1562 C CA . SER A 1 213 ? 33.121 34.825 3.265 1.00 56.57 445 SER A CA 1
ATOM 1563 C C . SER A 1 213 ? 33.846 35.529 4.413 1.00 60.11 445 SER A C 1
ATOM 1564 O O . SER A 1 213 ? 34.937 36.079 4.218 1.00 61.20 445 SER A O 1
ATOM 1575 N N . ASN A 1 215 ? 34.552 33.754 7.259 1.00 63.51 447 ASN A N 1
ATOM 1576 C CA . ASN A 1 215 ? 35.276 32.703 7.967 1.00 64.44 447 ASN A CA 1
ATOM 1577 C C . ASN A 1 215 ? 35.873 31.667 7.024 1.00 69.17 447 ASN A C 1
ATOM 1578 O O . ASN A 1 215 ? 35.171 31.092 6.185 1.00 68.16 447 ASN A O 1
ATOM 1583 N N . LYS A 1 216 ? 37.164 31.392 7.228 1.00 72.51 448 LYS A N 1
ATOM 1584 C CA . LYS A 1 216 ? 37.929 30.528 6.345 1.00 70.94 448 LYS A CA 1
ATOM 1585 C C . LYS A 1 216 ? 37.337 29.125 6.280 1.00 73.64 448 LYS A C 1
ATOM 1586 O O . LYS A 1 216 ? 36.705 28.638 7.221 1.00 72.09 448 LYS A O 1
ATOM 1592 N N . LEU A 1 217 ? 37.511 28.497 5.115 1.00 77.89 449 LEU A N 1
ATOM 1593 C CA . LEU A 1 217 ? 37.210 27.083 4.957 1.00 80.57 449 LEU A CA 1
ATOM 1594 C C . LEU A 1 217 ? 38.383 26.220 5.397 1.00 85.94 449 LEU A C 1
ATOM 1595 O O . LEU A 1 217 ? 38.176 25.094 5.864 1.00 90.08 449 LEU A O 1
ATOM 1600 N N . SER A 1 218 ? 39.605 26.734 5.262 1.00 84.81 450 SER A N 1
ATOM 1601 C CA . SER A 1 218 ? 40.823 26.097 5.760 1.00 84.53 450 SER A CA 1
ATOM 1602 C C . SER A 1 218 ? 41.945 27.130 5.698 1.00 85.90 450 SER A C 1
ATOM 1603 O O . SER A 1 218 ? 41.738 28.279 5.290 1.00 89.70 450 SER A O 1
ATOM 1606 N N . THR A 1 219 ? 43.137 26.713 6.109 1.00 85.77 451 THR A N 1
ATOM 1607 C CA . THR A 1 219 ? 44.325 27.506 5.837 1.00 88.04 451 THR A CA 1
ATOM 1608 C C . THR A 1 219 ? 44.946 27.053 4.519 1.00 87.43 451 THR A C 1
ATOM 1609 O O . THR A 1 219 ? 44.688 25.949 4.027 1.00 82.45 451 THR A O 1
ATOM 1613 N N . GLY A 1 220 ? 45.753 27.939 3.933 1.00 91.20 452 GLY A N 1
ATOM 1614 C CA . GLY A 1 220 ? 46.487 27.589 2.729 1.00 96.83 452 GLY A CA 1
ATOM 1615 C C . GLY A 1 220 ? 47.660 26.658 2.949 1.00 100.03 452 GLY A C 1
ATOM 1616 O O . GLY A 1 220 ? 48.309 26.263 1.972 1.00 99.84 452 GLY A O 1
ATOM 1617 N N . ALA A 1 221 ? 47.947 26.313 4.214 1.00 97.77 453 ALA A N 1
ATOM 1618 C CA . ALA A 1 221 ? 49.026 25.383 4.528 1.00 94.41 453 ALA A CA 1
ATOM 1619 C C . ALA A 1 221 ? 48.860 24.071 3.779 1.00 91.56 453 ALA A C 1
ATOM 1620 O O . ALA A 1 221 ? 49.836 23.539 3.241 1.00 88.64 453 ALA A O 1
ATOM 1622 N N . LYS A 1 222 ? 47.625 23.563 3.706 1.00 88.82 454 LYS A N 1
ATOM 1623 C CA . LYS A 1 222 ? 47.360 22.274 3.076 1.00 87.81 454 LYS A CA 1
ATOM 1624 C C . LYS A 1 222 ? 47.797 22.246 1.609 1.00 91.96 454 LYS A C 1
ATOM 1625 O O . LYS A 1 222 ? 48.151 21.183 1.092 1.00 96.16 454 LYS A O 1
ATOM 1631 N N . TYR A 1 223 ? 47.816 23.395 0.931 1.00 89.92 455 TYR A N 1
ATOM 1632 C CA . TYR A 1 223 ? 48.122 23.447 -0.494 1.00 88.73 455 TYR A CA 1
ATOM 1633 C C . TYR A 1 223 ? 49.552 23.897 -0.777 1.00 90.91 455 TYR A C 1
ATOM 1634 O O . TYR A 1 223 ? 49.824 24.449 -1.849 1.00 90.32 455 TYR A O 1
ATOM 1643 N N . ASN A 1 224 ? 50.477 23.671 0.149 1.00 93.06 456 ASN A N 1
ATOM 1644 C CA . ASN A 1 224 ? 51.829 24.180 -0.030 1.00 97.05 456 ASN A CA 1
ATOM 1645 C C . ASN A 1 224 ? 52.613 23.353 -1.040 1.00 101.30 456 ASN A C 1
ATOM 1646 O O . ASN A 1 224 ? 52.420 22.139 -1.171 1.00 99.53 456 ASN A O 1
ATOM 1651 N N . ASN A 1 225 ? 53.515 24.039 -1.748 1.00 105.27 457 ASN A N 1
ATOM 1652 C CA . ASN A 1 225 ? 54.311 23.444 -2.822 1.00 109.90 457 ASN A CA 1
ATOM 1653 C C . ASN A 1 225 ? 53.415 22.731 -3.838 1.00 109.22 457 ASN A C 1
ATOM 1654 O O . ASN A 1 225 ? 53.732 21.648 -4.339 1.00 112.65 457 ASN A O 1
ATOM 1659 N N . LYS A 1 226 ? 52.279 23.352 -4.148 1.00 102.94 458 LYS A N 1
ATOM 1660 C CA . LYS A 1 226 ? 51.281 22.796 -5.051 1.00 97.57 458 LYS A CA 1
ATOM 1661 C C . LYS A 1 226 ? 51.052 23.781 -6.187 1.00 95.91 458 LYS A C 1
ATOM 1662 O O . LYS A 1 226 ? 50.910 24.985 -5.945 1.00 95.60 458 LYS A O 1
ATOM 1668 N N . LYS A 1 227 ? 51.027 23.277 -7.421 1.00 94.51 459 LYS A N 1
ATOM 1669 C CA . LYS A 1 227 ? 50.766 24.126 -8.580 1.00 92.64 459 LYS A CA 1
ATOM 1670 C C . LYS A 1 227 ? 49.260 24.258 -8.789 1.00 90.27 459 LYS A C 1
ATOM 1671 O O . LYS A 1 227 ? 48.534 23.257 -8.795 1.00 88.38 459 LYS A O 1
ATOM 1673 N N . VAL A 1 228 ? 48.786 25.496 -8.937 1.00 88.17 460 VAL A N 1
ATOM 1674 C CA . VAL A 1 228 ? 47.350 25.746 -9.019 1.00 82.75 460 VAL A CA 1
ATOM 1675 C C . VAL A 1 228 ? 47.017 26.562 -10.259 1.00 76.49 460 VAL A C 1
ATOM 1676 O O . VAL A 1 228 ? 47.907 27.033 -10.979 1.00 72.55 460 VAL A O 1
ATOM 1680 N N . LYS A 1 229 ? 45.721 26.753 -10.490 1.00 75.88 461 LYS A N 1
ATOM 1681 C CA . LYS A 1 229 ? 45.215 27.562 -11.590 1.00 75.25 461 LYS A CA 1
ATOM 1682 C C . LYS A 1 229 ? 44.388 28.712 -11.024 1.00 71.99 461 LYS A C 1
ATOM 1683 O O . LYS A 1 229 ? 43.310 28.483 -10.464 1.00 71.29 461 LYS A O 1
ATOM 1689 N N . VAL A 1 230 ? 44.881 29.939 -11.179 1.00 67.78 462 VAL A N 1
ATOM 1690 C CA . VAL A 1 230 ? 44.150 31.130 -10.754 1.00 62.10 462 VAL A CA 1
ATOM 1691 C C . VAL A 1 230 ? 43.201 31.550 -11.873 1.00 63.93 462 VAL A C 1
ATOM 1692 O O . VAL A 1 230 ? 43.646 31.969 -12.948 1.00 64.90 462 VAL A O 1
ATOM 1696 N N . ILE A 1 231 ? 41.889 31.443 -11.621 1.00 62.18 463 ILE A N 1
ATOM 1697 C CA . ILE A 1 231 ? 40.883 31.778 -12.631 1.00 60.83 463 ILE A CA 1
ATOM 1698 C C . ILE A 1 231 ? 40.255 33.164 -12.450 1.00 61.84 463 ILE A C 1
ATOM 1699 O O . ILE A 1 231 ? 39.719 33.713 -13.422 1.00 65.43 463 ILE A O 1
ATOM 1704 N N . LYS A 1 232 ? 40.294 33.743 -11.247 1.00 59.19 464 LYS A N 1
ATOM 1705 C CA . LYS A 1 232 ? 39.738 35.074 -11.029 1.00 54.67 464 LYS A CA 1
ATOM 1706 C C . LYS A 1 232 ? 40.614 35.845 -10.060 1.00 58.98 464 LYS A C 1
ATOM 1707 O O . LYS A 1 232 ? 41.259 35.258 -9.188 1.00 63.76 464 LYS A O 1
ATOM 1713 N N . GLN A 1 233 ? 40.608 37.166 -10.200 1.00 56.12 465 GLN A N 1
ATOM 1714 C CA . GLN A 1 233 ? 41.198 38.050 -9.206 1.00 58.40 465 GLN A CA 1
ATOM 1715 C C . GLN A 1 233 ? 40.193 39.125 -8.811 1.00 56.87 465 GLN A C 1
ATOM 1716 O O . GLN A 1 233 ? 39.369 39.574 -9.621 1.00 57.32 465 GLN A O 1
ATOM 1722 N N . ALA A 1 234 ? 40.271 39.532 -7.543 1.00 53.74 466 ALA A N 1
ATOM 1723 C CA . ALA A 1 234 ? 39.371 40.526 -6.977 1.00 54.50 466 ALA A CA 1
ATOM 1724 C C . ALA A 1 234 ? 40.146 41.407 -6.003 1.00 60.55 466 ALA A C 1
ATOM 1725 O O . ALA A 1 234 ? 41.041 40.934 -5.293 1.00 63.67 466 ALA A O 1
ATOM 1727 N N . LYS A 1 235 ? 39.816 42.698 -5.984 1.00 57.84 467 LYS A N 1
ATOM 1728 C CA . LYS A 1 235 ? 40.448 43.623 -5.050 1.00 57.88 467 LYS A CA 1
ATOM 1729 C C . LYS A 1 235 ? 39.390 44.252 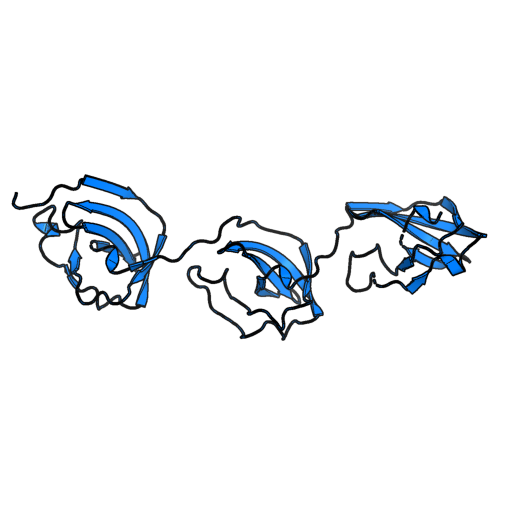-4.155 1.00 58.53 467 LYS A C 1
ATOM 1730 O O . LYS A 1 235 ? 38.385 44.775 -4.649 1.00 56.69 467 LYS A O 1
ATOM 1736 N N . THR A 1 236 ? 39.602 44.166 -2.837 1.00 60.85 468 THR A N 1
ATOM 1737 C CA . THR A 1 236 ? 38.884 44.979 -1.854 1.00 55.28 468 THR A CA 1
ATOM 1738 C C . THR A 1 236 ? 39.869 45.893 -1.134 1.00 58.13 468 THR A C 1
ATOM 1739 O O . THR A 1 236 ? 41.095 45.757 -1.254 1.00 60.00 468 THR A O 1
ATOM 1743 N N . ALA A 1 237 ? 39.302 46.815 -0.355 1.00 53.64 469 ALA A N 1
ATOM 1744 C CA . ALA A 1 237 ? 40.101 47.699 0.483 1.00 58.09 469 ALA A CA 1
ATOM 1745 C C . ALA A 1 237 ? 41.132 46.939 1.317 1.00 63.35 469 ALA A C 1
ATOM 1746 O O . ALA A 1 237 ? 42.210 47.476 1.593 1.00 68.22 469 ALA A O 1
ATOM 1748 N N . ARG A 1 238 ? 40.844 45.695 1.692 1.00 60.67 470 ARG A N 1
ATOM 1749 C CA . ARG A 1 238 ? 41.733 44.890 2.516 1.00 58.97 470 ARG A CA 1
ATOM 1750 C C . ARG A 1 238 ? 42.814 44.138 1.741 1.00 60.84 470 ARG A C 1
ATOM 1751 O O . ARG A 1 238 ? 43.766 43.657 2.369 1.00 63.32 470 ARG A O 1
ATOM 1759 N N . GLY A 1 239 ? 42.697 43.982 0.422 1.00 62.28 471 GLY A N 1
ATOM 1760 C CA . GLY A 1 239 ? 43.761 43.310 -0.307 1.00 59.99 471 GLY A CA 1
ATOM 1761 C C . GLY A 1 239 ? 43.303 42.799 -1.665 1.00 59.13 471 GLY A C 1
ATOM 1762 O O . GLY A 1 239 ? 42.318 43.276 -2.231 1.00 58.31 471 GLY A O 1
ATOM 1763 N N . THR A 1 240 ? 44.073 41.846 -2.180 1.00 59.08 472 THR A N 1
ATOM 1764 C CA . THR A 1 240 ? 43.802 41.223 -3.465 1.00 57.51 472 THR A CA 1
ATOM 1765 C C . THR A 1 240 ? 43.732 39.716 -3.285 1.00 60.44 472 THR A C 1
ATOM 1766 O O . THR A 1 240 ? 44.619 39.110 -2.667 1.00 57.52 472 THR A O 1
ATOM 1770 N N . TRP A 1 241 ? 42.682 39.121 -3.850 1.00 62.47 473 TRP A N 1
ATOM 1771 C CA . TRP A 1 241 ? 42.316 37.731 -3.636 1.00 57.27 473 TRP A CA 1
ATOM 1772 C C . TRP A 1 241 ? 42.312 37.004 -4.976 1.00 57.31 473 TRP A C 1
ATOM 1773 O O . TRP A 1 241 ? 41.889 37.558 -5.995 1.00 54.58 473 TRP A O 1
ATOM 1784 N N . TYR A 1 242 ? 42.821 35.780 -4.978 1.00 59.41 474 TYR A N 1
ATOM 1785 C CA . TYR A 1 242 ? 42.833 34.940 -6.168 1.00 62.01 474 TYR A CA 1
ATOM 1786 C C . TYR A 1 242 ? 41.874 33.782 -5.952 1.00 58.43 474 TYR A C 1
ATOM 1787 O O . TYR A 1 242 ? 41.905 33.145 -4.899 1.00 58.38 474 TYR A O 1
ATOM 1796 N N . GLN A 1 243 ? 41.023 33.510 -6.936 1.00 58.15 475 GLN A N 1
ATOM 1797 C CA . GLN A 1 243 ? 40.238 32.284 -6.926 1.00 55.90 475 GLN A CA 1
ATOM 1798 C C . GLN A 1 243 ? 41.054 31.234 -7.670 1.00 61.59 475 GLN A C 1
ATOM 1799 O O . GLN A 1 243 ? 41.504 31.486 -8.791 1.00 61.98 475 GLN A O 1
ATOM 1805 N N . PHE A 1 244 ? 41.296 30.086 -7.036 1.00 62.41 476 PHE A N 1
ATOM 1806 C CA . PHE A 1 244 ? 42.222 29.121 -7.608 1.00 62.05 476 PHE A CA 1
ATOM 1807 C C . PHE A 1 244 ? 41.588 27.736 -7.698 1.00 67.48 476 PHE A C 1
ATOM 1808 O O . PHE A 1 244 ? 40.547 27.451 -7.093 1.00 67.59 476 PHE A O 1
ATOM 1816 N N . GLN A 1 245 ? 42.241 26.877 -8.487 1.00 72.29 477 GLN A N 1
ATOM 1817 C CA . GLN A 1 245 ? 41.776 25.523 -8.766 1.00 73.99 477 GLN A CA 1
ATOM 1818 C C . GLN A 1 245 ? 42.906 24.519 -8.586 1.00 73.34 477 GLN A C 1
ATOM 1819 O O . GLN A 1 245 ? 44.048 24.765 -8.991 1.00 73.85 477 GLN A O 1
ATOM 1825 N N . VAL A 1 246 ? 42.578 23.388 -7.978 1.00 75.26 478 VAL A N 1
ATOM 1826 C CA . VAL A 1 246 ? 43.434 22.210 -7.991 1.00 84.60 478 VAL A CA 1
ATOM 1827 C C . VAL A 1 246 ? 42.599 21.061 -8.536 1.00 93.81 478 VAL A C 1
ATOM 1828 O O . VAL A 1 246 ? 41.384 21.009 -8.309 1.00 97.99 478 VAL A O 1
ATOM 1832 N N . ASN A 1 247 ? 43.243 20.158 -9.281 1.00 96.22 479 ASN A N 1
ATOM 1833 C CA . ASN A 1 247 ? 42.549 19.070 -9.980 1.00 98.07 479 ASN A CA 1
ATOM 1834 C C . ASN A 1 247 ? 41.407 19.604 -10.844 1.00 95.55 479 ASN A C 1
ATOM 1835 O O . ASN A 1 247 ? 40.373 18.942 -10.999 1.00 94.93 479 ASN A O 1
ATOM 1840 N N . GLY A 1 248 ? 41.576 20.820 -11.377 1.00 89.90 480 GLY A N 1
ATOM 1841 C CA . GLY A 1 248 ? 40.575 21.433 -12.221 1.00 81.70 480 GLY A CA 1
ATOM 1842 C C . GLY A 1 248 ? 39.281 21.826 -11.540 1.00 79.98 480 GLY A C 1
ATOM 1843 O O . GLY A 1 248 ? 38.341 22.230 -12.230 1.00 79.95 480 GLY A O 1
ATOM 1844 N N . LYS A 1 249 ? 39.186 21.720 -10.215 1.00 80.07 481 LYS A N 1
ATOM 1845 C CA . LYS A 1 249 ? 37.989 22.142 -9.499 1.00 81.50 481 LYS A CA 1
ATOM 1846 C C . LYS A 1 249 ? 38.315 23.337 -8.611 1.00 78.00 481 LYS A C 1
ATOM 1847 O O . LYS A 1 249 ? 39.403 23.419 -8.027 1.00 71.50 481 LYS A O 1
ATOM 1853 N N . THR A 1 250 ? 37.369 24.272 -8.539 1.00 76.71 482 THR A N 1
ATOM 1854 C CA . THR A 1 250 ? 37.562 25.492 -7.769 1.00 71.81 482 THR A CA 1
ATOM 1855 C C . THR A 1 250 ? 37.642 25.181 -6.284 1.00 72.90 482 THR A C 1
ATOM 1856 O O . THR A 1 250 ? 36.731 24.572 -5.713 1.00 76.35 482 THR A O 1
ATOM 1860 N N . VAL A 1 251 ? 38.733 25.613 -5.661 1.00 72.56 483 VAL A N 1
ATOM 1861 C CA . VAL A 1 251 ? 38.908 25.475 -4.221 1.00 69.20 483 VAL A CA 1
ATOM 1862 C C . VAL A 1 251 ? 38.197 26.617 -3.502 1.00 68.24 483 VAL A C 1
ATOM 1863 O O . VAL A 1 251 ? 37.249 26.404 -2.735 1.00 69.01 483 VAL A O 1
ATOM 1867 N N . GLY A 1 252 ? 38.647 27.839 -3.763 1.00 68.09 484 GLY A N 1
ATOM 1868 C CA . GLY A 1 252 ? 38.128 29.003 -3.070 1.00 66.60 484 GLY A CA 1
ATOM 1869 C C . GLY A 1 252 ? 38.994 30.208 -3.381 1.00 65.08 484 GLY A C 1
ATOM 1870 O O . GLY A 1 252 ? 39.733 30.212 -4.370 1.00 67.77 484 GLY A O 1
ATOM 1871 N N . TRP A 1 253 ? 38.901 31.225 -2.526 1.00 62.32 485 TRP A N 1
ATOM 1872 C CA . TRP A 1 253 ? 39.659 32.460 -2.699 1.00 60.41 485 TRP A CA 1
ATOM 1873 C C . TRP A 1 253 ? 40.775 32.555 -1.662 1.00 64.75 485 TRP A C 1
ATOM 1874 O O . TRP A 1 253 ? 40.613 32.138 -0.512 1.00 71.68 485 TRP A O 1
ATOM 1893 N N . ASP A 1 255 ? 44.358 35.156 -0.377 1.00 68.11 487 ASP A N 1
ATOM 1894 C CA . ASP A 1 255 ? 45.202 36.330 -0.530 1.00 72.36 487 ASP A CA 1
ATOM 1895 C C . ASP A 1 255 ? 46.284 36.080 -1.571 1.00 72.80 487 ASP A C 1
ATOM 1896 O O . ASP A 1 255 ? 46.848 34.985 -1.650 1.00 73.22 487 ASP A O 1
ATOM 1901 N N . TYR A 1 256 ? 46.582 37.112 -2.366 1.00 72.02 488 TYR A N 1
ATOM 1902 C CA . TYR A 1 256 ? 47.493 36.931 -3.495 1.00 78.58 488 TYR A CA 1
ATOM 1903 C C . TYR A 1 256 ? 48.916 36.609 -3.043 1.00 86.42 488 TYR A C 1
ATOM 1904 O O . TYR A 1 256 ? 49.681 35.999 -3.803 1.00 90.69 488 TYR A O 1
ATOM 1913 N N . ARG A 1 257 ? 49.299 37.011 -1.830 1.00 86.83 489 ARG A N 1
ATOM 1914 C CA . ARG A 1 257 ? 50.659 36.743 -1.372 1.00 84.93 489 ARG A CA 1
ATOM 1915 C C . ARG A 1 257 ? 50.919 35.257 -1.156 1.00 81.88 489 ARG A C 1
ATOM 1916 O O . ARG A 1 257 ? 52.083 34.843 -1.136 1.00 82.16 489 ARG A O 1
ATOM 1924 N N . ALA A 1 258 ? 49.872 34.443 -1.013 1.00 79.89 490 ALA A N 1
ATOM 1925 C CA . ALA A 1 258 ? 50.068 33.007 -0.860 1.00 85.44 490 ALA A CA 1
ATOM 1926 C C . ALA A 1 258 ? 50.616 32.346 -2.122 1.00 91.26 490 ALA A C 1
ATOM 1927 O O . ALA A 1 258 ? 51.052 31.190 -2.053 1.00 95.17 490 ALA A O 1
ATOM 1929 N N . PHE A 1 259 ? 50.617 33.054 -3.253 1.00 92.65 491 PHE A N 1
ATOM 1930 C CA . PHE A 1 259 ? 51.010 32.508 -4.553 1.00 91.73 491 PHE A CA 1
ATOM 1931 C C . PHE A 1 259 ? 52.382 33.038 -4.980 1.00 93.72 491 PHE A C 1
ATOM 1932 O O . PHE A 1 259 ? 52.581 33.448 -6.127 1.00 94.36 491 PHE A O 1
#

Sequence (245 aa):
TLYDTIKQQKNVSEDAKVVKADGHGVYSGIYNTSAASAKKLSTGAPYNNKDVKILKEGTTSRGTWVQFSLNNKVIGWDKRAFVYYPKATNVKTLNLTGKITTAAGGSTNGLWSEVPGTVNAKKLATTAGAYQNKDAKIIKQGQISGRTYYQFQVGGKTIGWLDARAFHVYDKIQSQSNVNWNRTILNADKHGVYSGVYNTSSSSSNKLSTGAKYNNKKVKVIKQAKTARGTWYQFQVNGKTVGWDYRAF